Protein AF-0000000081449401 (afdb_homodimer)

Sequence (374 aa):
MSVKKRKKDELSDGSKEVRTTIDWATEYLKKDKDLMKKVENLSEKEKELKNLSVQNAILEYQLKQANNEVLDLKSMLSARGVIEHFELKVNNNLPTLIRNDRSRANRFEYIYKKNVKFRNEIHKEFSNISARDVGELAEEVFNNSSADIHSSNRQGGVCIRRRDYSKNQRKFLSAICESIPCTMTVEMSVKKRKKDELSDGSKEVRTTIDWATEYLKKDKDLMKKVENLSEKEKELKNLSVQNAILEYQLKQANNEVLDLKSMLSARGVIEHFELKVNNNLPTLIRNDRSRANRFEYIYKKNVKFRNEIHKEFSNISARDVGELAEEVFNNSSADIHSSNRQGGVCIRRRDYSKNQRKFLSAICESIPCTMTVE

Radius of gyration: 36.02 Å; Cα contacts (8 Å, |Δi|>4): 438; chains: 2; bounding box: 58×129×112 Å

Solvent-accessible surface area (backbone atoms only — not comparable to full-atom values): 20274 Å² total; per-residue (Å²): 137,84,80,76,78,76,78,78,78,75,74,75,73,73,68,68,70,70,68,75,69,78,57,34,62,59,54,27,53,53,45,49,51,53,33,53,52,47,51,51,51,41,54,51,49,51,53,51,43,50,54,50,52,52,51,38,51,51,45,51,53,51,29,18,52,34,38,34,49,40,28,48,76,68,72,24,38,16,63,40,29,50,54,52,51,48,48,60,71,50,41,85,77,44,55,68,72,50,67,67,43,85,48,54,28,59,39,40,23,50,44,42,74,69,33,62,67,48,34,51,37,41,48,73,67,35,90,82,76,53,50,66,55,51,2,48,46,53,38,52,54,55,67,37,57,78,42,34,74,68,5,56,34,93,88,61,25,29,32,43,48,55,89,64,41,53,72,67,52,49,43,53,50,51,20,50,28,62,62,57,45,33,43,72,42,80,87,136,86,80,76,80,77,78,78,76,75,74,75,74,73,68,69,69,72,68,75,70,78,56,34,62,60,54,30,52,52,48,50,52,53,34,53,52,47,51,52,50,42,52,51,49,50,52,50,44,49,53,49,51,52,51,39,52,52,44,51,52,50,29,18,51,36,37,34,50,40,27,48,76,66,74,24,37,17,62,39,30,48,53,50,52,50,48,60,71,51,41,83,78,44,55,68,72,50,66,65,42,85,46,54,29,58,39,40,23,49,46,43,74,68,33,62,66,47,36,50,38,42,48,72,68,34,90,81,77,52,49,63,54,51,2,48,47,52,38,52,54,54,67,38,57,78,43,34,73,70,6,58,36,91,89,61,25,29,35,44,47,55,90,65,42,53,73,68,51,48,43,52,48,51,20,49,26,63,60,58,43,34,43,72,42,79,86

Foldseek 3Di:
DDPPPPPPPPPPCCPVPVVVPPPVVVVVVVVVVVVVVVVVVVVVVVVVVVVVVVVVVVVLVVLQVVVQVVCVVVVQQFLLSLLVVLCVVCVVVDDPVLSPDPQQLSNQLVCCVPPPLLVVLLCVLPVDDHSSRLSVLSVVSNPLVVQRVVQDDSPFGGEGEPVSDPPSNVSSSRSSCVSSPHTYDYD/DDPPPPPPPPPPPCPVPVPVPPPVVVVVVVVVVVVVVVVVVVVVVVVVVVVVVVVVVVVLVVLQVVLLVVCVVVVQQFLLSLLVVLCVVCVVVDDPVLSPDPQQLSNQLVCCVPPPLLVVLLCVLPVDDHSSRLSVLSVVSNPLVVQGVPQDDSPFGGEGEPVSDPPSNVSSSRSSCVSSPHGYDYD

Secondary structure (DSSP, 8-state):
-----------------------HHHHHHHHHHHHHHHHHHHHHHHHHHHHHHHHHHHHHHHHHHHHHHHHHHTT--SHHHHHHHHHHHHHTTS-HHHHT-S-HHHHHHHHHHH-HHHHHHHHHH-SS--HHHHHHHHHHHHH-HHHHHT-EETTTEEEE-TTTS-HHHHHHHHHHHHHTT--EEE-/-----------------------HHHHHHHHHHHHHHHHHHHHHHHHHHHHHHHHHHHHHHHHHHHHHHHHHHTT--SHHHHHHHHHHHHHTTS-HHHHT-S-HHHHHHHHHHH-HHHHHHHHHH-SS--HHHHHHHHHHHHH-HHHHHT-EETTTEEEE-TTTS-HHHHHHHHHHHHHTT--EEE-

Structure (mmCIF, N/CA/C/O backbone):
data_AF-0000000081449401-model_v1
#
loop_
_entity.id
_entity.type
_entity.pdbx_description
1 polymer 'Uncharacterized protein'
#
loop_
_atom_site.group_PDB
_atom_site.id
_atom_site.type_symbol
_atom_site.label_atom_id
_atom_site.label_alt_id
_atom_site.label_comp_id
_atom_site.label_asym_id
_atom_site.label_entity_id
_atom_site.label_seq_id
_atom_site.pdbx_PDB_ins_code
_atom_site.Cartn_x
_atom_site.Cartn_y
_atom_site.Cartn_z
_atom_site.occupancy
_atom_site.B_iso_or_equiv
_atom_site.auth_seq_id
_atom_site.auth_comp_id
_atom_site.auth_asym_id
_atom_site.auth_atom_id
_atom_site.pdbx_PDB_model_num
ATOM 1 N N . MET A 1 1 ? -2.246 106 -6.051 1 32.97 1 MET A N 1
ATOM 2 C CA . MET A 1 1 ? -2.434 104.625 -6.324 1 32.97 1 MET A CA 1
ATOM 3 C C . MET A 1 1 ? -2.248 103.75 -5.059 1 32.97 1 MET A C 1
ATOM 5 O O . MET A 1 1 ? -1.129 103.625 -4.559 1 32.97 1 MET A O 1
ATOM 9 N N . SER A 1 2 ? -3.234 103.75 -4.09 1 38.53 2 SER A N 1
ATOM 10 C CA . SER A 1 2 ? -3.289 103.188 -2.736 1 38.53 2 SER A CA 1
ATOM 11 C C . SER A 1 2 ? -3.254 101.688 -2.744 1 38.53 2 SER A C 1
ATOM 13 O O . SER A 1 2 ? -4.094 101.062 -3.379 1 38.53 2 SER A O 1
ATOM 15 N N . VAL A 1 3 ? -2.098 101.062 -2.641 1 41.75 3 VAL A N 1
ATOM 16 C CA . VAL A 1 3 ? -1.804 99.625 -2.572 1 41.75 3 VAL A CA 1
ATOM 17 C C . VAL A 1 3 ? -2.471 99 -1.339 1 41.75 3 VAL A C 1
ATOM 19 O O . VAL A 1 3 ? -2.139 99.375 -0.207 1 41.75 3 VAL A O 1
ATOM 22 N N . LYS A 1 4 ? -3.801 98.688 -1.386 1 41.84 4 LYS A N 1
ATOM 23 C CA . LYS A 1 4 ? -4.488 97.938 -0.338 1 41.84 4 LYS A CA 1
ATOM 24 C C . LYS A 1 4 ? -3.771 96.625 -0.046 1 41.84 4 LYS A C 1
ATOM 26 O O . LYS A 1 4 ? -3.514 95.812 -0.958 1 41.84 4 LYS A O 1
ATOM 31 N N . LYS A 1 5 ? -3.049 96.5 1.132 1 41.78 5 LYS A N 1
ATOM 32 C CA . LYS A 1 5 ? -2.447 95.312 1.751 1 41.78 5 LYS A CA 1
ATOM 33 C C . LYS A 1 5 ? -3.477 94.25 1.93 1 41.78 5 LYS A C 1
ATOM 35 O O . LYS A 1 5 ? -4.523 94.438 2.545 1 41.78 5 LYS A O 1
ATOM 40 N N . ARG A 1 6 ? -3.531 93.312 0.958 1 43.06 6 ARG A N 1
ATOM 41 C CA . ARG A 1 6 ? -4.258 92 1.101 1 43.06 6 ARG A CA 1
ATOM 42 C C . ARG A 1 6 ? -3.893 91.312 2.408 1 43.06 6 ARG A C 1
ATOM 44 O O . ARG A 1 6 ? -2.715 91.125 2.689 1 43.06 6 ARG A O 1
ATOM 51 N N . LYS A 1 7 ? -4.766 91.438 3.432 1 39.59 7 LYS A N 1
ATOM 52 C CA . LYS A 1 7 ? -4.73 90.625 4.637 1 39.59 7 LYS A CA 1
ATOM 53 C C . LYS A 1 7 ? -4.723 89.125 4.289 1 39.59 7 LYS A C 1
ATOM 55 O O . LYS A 1 7 ? -5.605 88.688 3.574 1 39.59 7 LYS A O 1
ATOM 60 N N . LYS A 1 8 ? -3.504 88.5 4.137 1 39.81 8 LYS A N 1
ATOM 61 C CA . LYS A 1 8 ? -3.363 87.062 4.16 1 39.81 8 LYS A CA 1
ATOM 62 C C . LYS A 1 8 ? -4.074 86.438 5.371 1 39.81 8 LYS A C 1
ATOM 64 O O . LYS A 1 8 ? -3.709 86.75 6.516 1 39.81 8 LYS A O 1
ATOM 69 N N . ASP A 1 9 ? -5.426 86.25 5.359 1 38 9 ASP A N 1
ATOM 70 C CA . ASP A 1 9 ? -6.094 85.375 6.285 1 38 9 ASP A CA 1
ATOM 71 C C . ASP A 1 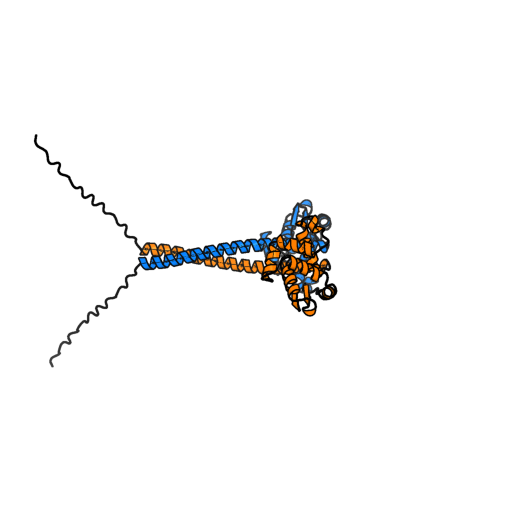9 ? -5.402 84 6.309 1 38 9 ASP A C 1
ATOM 73 O O . ASP A 1 9 ? -5.348 83.312 5.293 1 38 9 ASP A O 1
ATOM 77 N N . GLU A 1 10 ? -4.266 83.812 6.98 1 39.25 10 GLU A N 1
ATOM 78 C CA . GLU A 1 10 ? -3.711 82.5 7.367 1 39.25 10 GLU A CA 1
ATOM 79 C C . GLU A 1 10 ? -4.785 81.625 7.969 1 39.25 10 GLU A C 1
ATOM 81 O O . GLU A 1 10 ? -5.297 81.875 9.055 1 39.25 10 GLU A O 1
ATOM 86 N N . LEU A 1 11 ? -5.809 81.188 7.184 1 42.62 11 LEU A N 1
ATOM 87 C CA . LEU A 1 11 ? -6.602 80 7.633 1 42.62 11 LEU A CA 1
ATOM 88 C C . LEU A 1 11 ? -5.707 78.938 8.227 1 42.62 11 LEU A C 1
ATOM 90 O O . LEU A 1 11 ? -4.824 78.438 7.547 1 42.62 11 LEU A O 1
ATOM 94 N N . SER A 1 12 ? -5.281 79.125 9.523 1 41.22 12 SER A N 1
ATOM 95 C CA . SER A 1 12 ? -4.832 77.938 10.281 1 41.22 12 SER A CA 1
ATOM 96 C C . SER A 1 12 ? -5.773 76.75 10.094 1 41.22 12 SER A C 1
ATOM 98 O O . SER A 1 12 ? -6.91 76.75 10.578 1 41.22 12 SER A O 1
ATOM 100 N N . ASP A 1 13 ? -5.918 76.25 8.836 1 45.19 13 ASP A N 1
ATOM 101 C CA . ASP A 1 13 ? -6.531 74.938 8.727 1 45.19 13 ASP A CA 1
ATOM 102 C C . ASP A 1 13 ? -6.043 74 9.836 1 45.19 13 ASP A C 1
ATOM 104 O O . ASP A 1 13 ? -4.871 73.625 9.867 1 45.19 13 ASP A O 1
ATOM 108 N N . GLY A 1 14 ? -6.367 74.312 11.164 1 42.12 14 GLY A N 1
ATOM 109 C CA . GLY A 1 14 ? -6.301 73.25 12.195 1 42.12 14 GLY A CA 1
ATOM 110 C C . GLY A 1 14 ? -6.715 71.875 11.703 1 42.12 14 GLY A C 1
ATOM 111 O O . GLY A 1 14 ? -7.859 71.5 11.906 1 42.12 14 GLY A O 1
ATOM 112 N N . SER A 1 15 ? -6.273 71.562 10.484 1 46.09 15 SER A N 1
ATOM 113 C CA . SER A 1 15 ? -6.453 70.188 10.211 1 46.09 15 SER A CA 1
ATOM 114 C C . SER A 1 15 ? -6.125 69.312 11.438 1 46.09 15 SER A C 1
ATOM 116 O O . SER A 1 15 ? -4.965 69.25 11.836 1 46.09 15 SER A O 1
ATOM 118 N N . LYS A 1 16 ? -7.023 69.375 12.352 1 47 16 LYS A N 1
ATOM 119 C CA . LYS A 1 16 ? -6.957 68.375 13.391 1 47 16 LYS A CA 1
ATOM 120 C C . LYS A 1 16 ? -6.543 67 12.812 1 47 16 LYS A C 1
ATOM 122 O O . LYS A 1 16 ? -7.293 66.438 12.039 1 47 16 LYS A O 1
ATOM 127 N N . GLU A 1 17 ? -5.383 66.875 12.406 1 46.66 17 GLU A N 1
ATOM 128 C CA . GLU A 1 17 ? -4.863 65.5 12.289 1 46.66 17 GLU A CA 1
ATOM 129 C C . GLU A 1 17 ? -5.465 64.625 13.344 1 46.66 17 GLU A C 1
ATOM 131 O O . GLU A 1 17 ? -5.195 64.75 14.539 1 46.66 17 GLU A O 1
ATOM 136 N N . VAL A 1 18 ? -6.676 64.375 13.242 1 49.19 18 VAL A N 1
ATOM 137 C CA . VAL A 1 18 ? -7.207 63.312 14.039 1 49.19 18 VAL A CA 1
ATOM 138 C C . VAL A 1 18 ? -6.18 62.156 14.125 1 49.19 18 VAL A C 1
ATOM 140 O O . VAL A 1 18 ? -5.922 61.469 13.133 1 49.19 18 VAL A O 1
ATOM 143 N N . ARG A 1 19 ? -5.07 62.438 14.695 1 53.53 19 ARG A N 1
ATOM 144 C CA . ARG A 1 19 ? -4.188 61.312 15.039 1 53.53 19 ARG A CA 1
ATOM 145 C C . ARG A 1 19 ? -4.988 60.125 15.539 1 53.53 19 ARG A C 1
ATOM 147 O O . ARG A 1 19 ? -5.59 60.188 16.609 1 53.53 19 ARG A O 1
ATOM 154 N N . THR A 1 20 ? -5.703 59.562 14.719 1 59.25 20 THR A N 1
ATOM 155 C CA . THR A 1 20 ? -6.391 58.312 15.07 1 59.25 20 THR A CA 1
ATOM 156 C C . THR A 1 20 ? -5.508 57.438 15.953 1 59.25 20 THR A C 1
ATOM 158 O O . THR A 1 20 ? -4.453 56.969 15.516 1 59.25 20 THR A O 1
ATOM 161 N N . THR A 1 21 ? -5.422 57.812 17.078 1 74.75 21 THR A N 1
ATOM 162 C CA . THR A 1 21 ? -4.664 57.125 18.094 1 74.75 21 THR A CA 1
ATOM 163 C C . THR A 1 21 ? -5.016 55.625 18.094 1 74.75 21 THR A C 1
ATOM 165 O O . THR A 1 21 ? -6.191 55.25 18.109 1 74.75 21 THR A O 1
ATOM 168 N N . ILE A 1 22 ? -4.141 54.781 17.672 1 82 22 ILE A N 1
ATOM 169 C CA . ILE A 1 22 ? -4.273 53.312 17.656 1 82 22 ILE A CA 1
ATOM 170 C C . ILE A 1 22 ? -4.652 52.812 19.062 1 82 22 ILE A C 1
ATOM 172 O O . ILE A 1 22 ? -4.02 53.188 20.047 1 82 22 ILE A O 1
ATOM 176 N N . ASP A 1 23 ? -5.871 52.469 19.188 1 91.31 23 ASP A N 1
ATOM 177 C CA . ASP A 1 23 ? -6.254 51.75 20.391 1 91.31 23 ASP A CA 1
ATOM 178 C C . ASP A 1 23 ? -5.566 50.375 20.469 1 91.31 23 ASP A C 1
ATOM 180 O O . ASP A 1 23 ? -6.113 49.375 20.016 1 91.31 23 ASP A O 1
ATOM 184 N N . TRP A 1 24 ? -4.492 50.375 21.047 1 91.94 24 TRP A N 1
ATOM 185 C CA . TRP A 1 24 ? -3.631 49.188 21.094 1 91.94 24 TRP A CA 1
ATOM 186 C C . TRP A 1 24 ? -4.309 48.031 21.828 1 91.94 24 TRP A C 1
ATOM 188 O O . TRP A 1 24 ? -4.07 46.875 21.531 1 91.94 24 TRP A O 1
ATOM 198 N N . ALA A 1 25 ? -5.094 48.312 22.75 1 90.5 25 ALA A N 1
ATOM 199 C CA . ALA A 1 25 ? -5.82 47.281 23.469 1 90.5 25 ALA A CA 1
ATOM 200 C C . ALA A 1 25 ? -6.762 46.531 22.531 1 90.5 25 ALA A C 1
ATOM 202 O O . ALA A 1 25 ? -6.812 45.281 22.547 1 90.5 25 ALA A O 1
ATOM 203 N N . THR A 1 26 ? -7.422 47.25 21.688 1 93.12 26 THR A N 1
ATOM 204 C CA . THR A 1 26 ? -8.336 46.656 20.719 1 93.12 26 THR A CA 1
ATOM 205 C C . THR A 1 26 ? -7.57 45.844 19.688 1 93.12 26 THR A C 1
ATOM 207 O O . THR A 1 26 ? -7.977 44.719 19.328 1 93.12 26 THR A O 1
ATOM 210 N N . GLU A 1 27 ? -6.547 46.344 19.203 1 94.25 27 GLU A N 1
ATOM 211 C CA . GLU A 1 27 ? -5.723 45.625 18.234 1 94.25 27 GLU A CA 1
ATOM 212 C C . GLU A 1 27 ? -5.145 44.344 18.828 1 94.25 27 GLU A C 1
ATOM 214 O O . GLU A 1 27 ? -5.078 43.312 18.156 1 94.25 27 GLU A O 1
ATOM 219 N N . TYR A 1 28 ? -4.742 44.438 20 1 93.81 28 TYR A N 1
ATOM 220 C CA . TYR A 1 28 ? -4.242 43.25 20.719 1 93.81 28 TYR A CA 1
ATOM 221 C C . TYR A 1 28 ? -5.305 42.156 20.781 1 93.81 28 TYR A C 1
ATOM 223 O O . TYR A 1 28 ? -5.02 41 20.5 1 93.81 28 TYR A O 1
ATOM 231 N N . LEU A 1 29 ? -6.465 42.594 21.172 1 94.38 29 LEU A N 1
ATOM 232 C CA . LEU A 1 29 ? -7.531 41.625 21.312 1 94.38 29 LEU A CA 1
ATOM 233 C C . LEU A 1 29 ? -7.84 40.938 19.969 1 94.38 29 LEU A C 1
ATOM 235 O O . LEU A 1 29 ? -8.109 39.75 19.922 1 94.38 29 LEU A O 1
ATOM 239 N N . LYS A 1 30 ? -7.805 41.688 18.922 1 94.06 30 LYS A N 1
ATOM 240 C CA . LYS A 1 30 ? -7.992 41.156 17.594 1 94.06 30 LYS A CA 1
ATOM 241 C C . LYS A 1 30 ? -6.902 40.125 17.25 1 94.06 30 LYS A C 1
ATOM 243 O O . LYS A 1 30 ? -7.195 39.031 16.766 1 94.06 30 LYS A O 1
ATOM 248 N N . LYS A 1 31 ? -5.723 40.469 17.547 1 93.94 31 LYS A N 1
ATOM 249 C CA . LYS A 1 31 ? -4.582 39.594 17.266 1 93.94 31 LYS A CA 1
ATOM 250 C C . LYS A 1 31 ? -4.648 38.312 18.109 1 93.94 31 LYS A C 1
ATOM 252 O O . LYS A 1 31 ? -4.297 37.25 17.641 1 93.94 31 LYS A O 1
ATOM 257 N N . ASP A 1 32 ? -5.039 38.5 19.281 1 94.38 32 ASP A N 1
ATOM 258 C CA . ASP A 1 32 ? -5.18 37.375 20.188 1 94.38 32 ASP A CA 1
ATOM 259 C C . ASP A 1 32 ? -6.215 36.375 19.672 1 94.38 32 ASP A C 1
ATOM 261 O O . ASP A 1 32 ? -5.996 35.188 19.719 1 94.38 32 ASP A O 1
ATOM 265 N N . LYS A 1 33 ? -7.262 36.938 19.203 1 95.88 33 LYS A N 1
ATOM 266 C CA . LYS A 1 33 ? -8.289 36.094 18.609 1 95.88 33 LYS A CA 1
ATOM 267 C C . LYS A 1 33 ? -7.746 35.344 17.391 1 95.88 33 LYS A C 1
ATOM 269 O O . LYS A 1 33 ? -8 34.156 17.219 1 95.88 33 LYS A O 1
ATOM 274 N N . ASP A 1 34 ? -7.066 36 16.578 1 95.31 34 ASP A N 1
ATOM 275 C CA . ASP A 1 34 ? -6.457 35.406 15.398 1 95.31 34 ASP A CA 1
ATOM 276 C C . ASP A 1 34 ? -5.469 34.312 15.789 1 95.31 34 ASP A C 1
ATOM 278 O O . ASP A 1 34 ? -5.422 33.25 15.164 1 95.31 34 ASP A O 1
ATOM 282 N N . LEU A 1 35 ? -4.762 34.625 16.797 1 95.88 35 LEU A N 1
ATOM 283 C CA . LEU A 1 35 ? -3.777 33.656 17.281 1 95.88 35 LEU A CA 1
ATOM 284 C C . LEU A 1 35 ? -4.457 32.406 17.797 1 95.88 35 LEU A C 1
ATOM 286 O O . LEU A 1 35 ? -4.02 31.281 17.484 1 95.88 35 LEU A O 1
ATOM 290 N N . MET A 1 36 ? -5.457 32.562 18.516 1 96.19 36 MET A N 1
ATOM 291 C CA . MET A 1 36 ? -6.18 31.406 19.047 1 96.19 36 MET A CA 1
ATOM 292 C C . MET A 1 36 ? -6.75 30.547 17.922 1 96.19 36 MET A C 1
ATOM 294 O O . MET A 1 36 ? -6.711 29.312 18 1 96.19 36 MET A O 1
ATOM 298 N N . LYS A 1 37 ? -7.219 31.172 16.922 1 96.75 37 LYS A N 1
ATOM 299 C CA . LYS A 1 37 ? -7.727 30.453 15.758 1 96.75 37 LYS A CA 1
ATOM 300 C C . LYS A 1 37 ? -6.617 29.656 15.086 1 96.75 37 LYS A C 1
ATOM 302 O O . LYS A 1 37 ? -6.824 28.516 14.688 1 96.75 37 LYS A O 1
ATOM 307 N N . LYS A 1 38 ? -5.52 30.234 14.984 1 96.19 38 LYS A N 1
ATOM 308 C CA . LYS A 1 38 ? -4.395 29.547 14.352 1 96.19 38 LYS A CA 1
ATOM 309 C C . LYS A 1 38 ? -3.922 28.375 15.195 1 96.19 38 LYS A C 1
ATOM 311 O O . LYS A 1 38 ? -3.514 27.344 14.664 1 96.19 38 LYS A O 1
ATOM 316 N N . VAL A 1 39 ? -3.984 28.594 16.422 1 95.88 39 VAL A N 1
ATOM 317 C CA . VAL A 1 39 ? -3.609 27.516 17.344 1 95.88 39 VAL A CA 1
ATOM 318 C C . VAL A 1 39 ? -4.559 26.344 17.172 1 95.88 39 VAL A C 1
ATOM 320 O O . VAL A 1 39 ? -4.121 25.188 17.094 1 95.88 39 VAL A O 1
ATOM 323 N N . GLU A 1 40 ? -5.781 26.609 17.062 1 96.56 40 GLU A N 1
ATOM 324 C CA . GLU A 1 40 ? -6.777 25.562 16.828 1 96.56 40 GLU A CA 1
ATOM 325 C C . GLU A 1 40 ? -6.559 24.875 15.492 1 96.56 40 GLU A C 1
ATOM 327 O O . GLU A 1 40 ? -6.59 23.641 15.414 1 96.56 40 GLU A O 1
ATOM 332 N N . ASN A 1 41 ? -6.328 25.609 14.508 1 96.62 41 ASN A N 1
ATOM 333 C CA . ASN A 1 41 ? -6.055 25.062 13.188 1 96.62 41 ASN A CA 1
ATOM 334 C C . ASN A 1 41 ? -4.828 24.156 13.203 1 96.62 41 ASN A C 1
ATOM 336 O O . ASN A 1 41 ? -4.828 23.094 12.578 1 96.62 41 ASN A O 1
ATOM 340 N N . LEU A 1 42 ? -3.854 24.625 13.852 1 96.5 42 LEU A N 1
ATOM 341 C CA . LEU A 1 42 ? -2.623 23.859 13.953 1 96.5 42 LEU A CA 1
ATOM 342 C C . LEU A 1 42 ? -2.873 22.516 14.648 1 96.5 42 LEU A C 1
ATOM 344 O O . LEU A 1 42 ? -2.357 21.484 14.219 1 96.5 42 LEU A O 1
ATOM 348 N N . SER A 1 43 ? -3.609 22.609 15.664 1 96.5 43 SER A N 1
ATOM 349 C CA . SER A 1 43 ? -3.941 21.391 16.391 1 96.5 43 SER A CA 1
ATOM 350 C C . SER A 1 43 ? -4.691 20.406 15.508 1 96.5 43 SER A C 1
ATOM 352 O O . SER A 1 43 ? -4.41 19.203 15.539 1 96.5 43 SER A O 1
ATOM 354 N N . GLU A 1 44 ? -5.598 20.875 14.75 1 96.44 44 GLU A N 1
ATOM 355 C CA . GLU A 1 44 ? -6.359 20.031 13.828 1 96.44 44 GLU A CA 1
ATOM 356 C C . GLU A 1 44 ? -5.457 19.422 12.766 1 96.44 44 GLU A C 1
ATOM 358 O O . GLU A 1 44 ? -5.566 18.234 12.461 1 96.44 44 GLU A O 1
ATOM 363 N N . LYS A 1 45 ? -4.598 20.203 12.281 1 96.56 45 LYS A N 1
ATOM 364 C CA . LYS A 1 45 ? -3.684 19.719 11.25 1 96.56 45 LYS A CA 1
ATOM 365 C C . LYS A 1 45 ? -2.74 18.656 11.812 1 96.56 45 LYS A C 1
ATOM 367 O O . LYS A 1 45 ? -2.395 17.688 11.117 1 96.56 45 LYS A O 1
ATOM 372 N N . GLU A 1 46 ? -2.365 18.844 12.961 1 96 46 GLU A N 1
ATOM 373 C CA . GLU A 1 46 ? -1.495 17.859 13.602 1 96 46 GLU A CA 1
ATOM 374 C C . GLU A 1 46 ? -2.203 16.531 13.766 1 96 46 GLU A C 1
ATOM 376 O O . GLU A 1 46 ? -1.602 15.469 13.562 1 96 46 GLU A O 1
ATOM 381 N N . LYS A 1 47 ? -3.43 16.656 14.141 1 96.88 47 LYS A N 1
ATOM 382 C CA . LYS A 1 47 ? -4.223 15.43 14.25 1 96.88 47 LYS A CA 1
ATOM 383 C C . LYS A 1 47 ? -4.367 14.742 12.898 1 96.88 47 LYS A C 1
ATOM 385 O O . LYS A 1 47 ? -4.223 13.523 12.797 1 96.88 47 LYS A O 1
ATOM 390 N N . GLU A 1 48 ? -4.621 15.469 11.914 1 96.69 48 GLU A N 1
ATOM 391 C CA . GLU A 1 48 ? -4.738 14.938 10.555 1 96.69 48 GLU A CA 1
ATOM 392 C C . GLU A 1 48 ? -3.434 14.281 10.109 1 96.69 48 GLU A C 1
ATOM 394 O O . GLU A 1 48 ? -3.447 13.188 9.539 1 96.69 48 GLU A O 1
ATOM 399 N N . LEU A 1 49 ? -2.395 14.945 10.391 1 97 49 LEU A N 1
ATOM 400 C CA . LEU A 1 49 ? -1.076 14.438 10.023 1 97 49 LEU A CA 1
ATOM 401 C C . LEU A 1 49 ? -0.795 13.102 10.711 1 97 49 LEU A C 1
ATOM 403 O O . LEU A 1 49 ? -0.275 12.18 10.086 1 97 49 LEU A O 1
ATOM 407 N N . LYS A 1 50 ? -1.122 13.047 11.891 1 97 50 LYS A N 1
ATOM 408 C CA . LYS A 1 50 ? -0.913 11.812 12.633 1 97 50 LYS A CA 1
ATOM 409 C C . LYS A 1 50 ? -1.737 10.672 12.039 1 97 50 LYS A C 1
ATOM 411 O O . LYS A 1 50 ? -1.227 9.562 11.844 1 97 50 LYS A O 1
ATOM 416 N N . ASN A 1 51 ? -2.986 10.906 11.781 1 95.75 51 ASN A N 1
ATOM 417 C CA . ASN A 1 51 ? -3.867 9.898 11.195 1 95.75 51 ASN A CA 1
ATOM 418 C C . ASN A 1 51 ? -3.357 9.43 9.836 1 95.75 51 ASN A C 1
ATOM 420 O O . ASN A 1 51 ? -3.346 8.227 9.562 1 95.75 51 ASN A O 1
ATOM 424 N N . LEU A 1 52 ? -2.936 10.367 9.125 1 96.25 52 LEU A N 1
ATOM 425 C CA . LEU A 1 52 ? -2.443 10.039 7.789 1 96.25 52 LEU A CA 1
ATOM 426 C C . LEU A 1 52 ? -1.144 9.25 7.867 1 96.25 52 LEU A C 1
ATOM 428 O O . LEU A 1 52 ? -0.916 8.336 7.062 1 96.25 52 LEU A O 1
ATOM 432 N N . SER A 1 53 ? -0.344 9.609 8.75 1 96.25 53 SER A N 1
ATOM 433 C CA . SER A 1 53 ? 0.91 8.891 8.945 1 96.25 53 SER A CA 1
ATOM 434 C C . SER A 1 53 ? 0.658 7.434 9.328 1 96.25 53 SER A C 1
ATOM 436 O O . SER A 1 53 ? 1.337 6.527 8.844 1 96.25 53 SER A O 1
ATOM 438 N N . VAL A 1 54 ? -0.279 7.215 10.188 1 96.12 54 VAL A N 1
ATOM 439 C CA . VAL A 1 54 ? -0.637 5.863 10.602 1 96.12 54 VAL A CA 1
ATOM 440 C C . VAL A 1 54 ? -1.182 5.082 9.406 1 96.12 54 VAL A C 1
ATOM 442 O O . VAL A 1 54 ? -0.805 3.928 9.188 1 96.12 54 VAL A O 1
ATOM 445 N N . GLN A 1 55 ? -2.047 5.723 8.688 1 93.94 55 GLN A N 1
ATOM 446 C CA . GLN A 1 55 ? -2.609 5.082 7.5 1 93.94 55 GLN A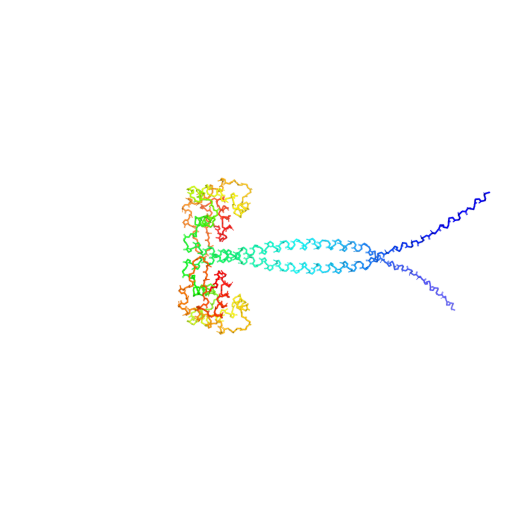 CA 1
ATOM 447 C C . GLN A 1 55 ? -1.516 4.707 6.504 1 93.94 55 GLN A C 1
ATOM 449 O O . GLN A 1 55 ? -1.535 3.615 5.934 1 93.94 55 GLN A O 1
ATOM 454 N N . ASN A 1 56 ? -0.6 5.562 6.316 1 95.38 56 ASN A N 1
ATOM 455 C CA . ASN A 1 56 ? 0.529 5.312 5.426 1 95.38 56 ASN A CA 1
ATOM 456 C C . ASN A 1 56 ? 1.335 4.094 5.871 1 95.38 56 ASN A C 1
ATOM 458 O O . ASN A 1 56 ? 1.715 3.262 5.047 1 95.38 56 ASN A O 1
ATOM 462 N N . ALA A 1 57 ? 1.558 4.02 7.117 1 94.75 57 ALA A N 1
ATOM 463 C CA . ALA A 1 57 ? 2.316 2.902 7.672 1 94.75 57 ALA A CA 1
ATOM 4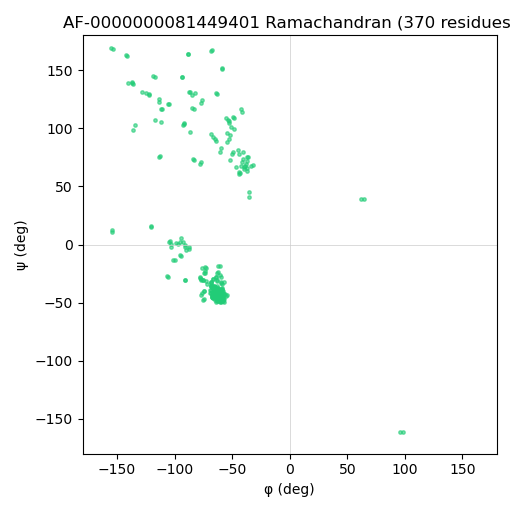64 C C . ALA A 1 57 ? 1.59 1.58 7.441 1 94.75 57 ALA A C 1
ATOM 466 O O . ALA A 1 57 ? 2.215 0.571 7.109 1 94.75 57 ALA A O 1
ATOM 467 N N . ILE A 1 58 ? 0.312 1.571 7.605 1 93.75 58 ILE A N 1
ATOM 468 C CA . ILE A 1 58 ? -0.502 0.378 7.402 1 93.75 58 ILE A CA 1
ATOM 469 C C . ILE A 1 58 ? -0.444 -0.046 5.938 1 93.75 58 ILE A C 1
ATOM 471 O O . ILE A 1 58 ? -0.233 -1.223 5.633 1 93.75 58 ILE A O 1
ATOM 475 N N . LEU A 1 59 ? -0.6 0.903 5.066 1 94.19 59 LEU A N 1
ATOM 476 C CA . LEU A 1 59 ? -0.561 0.63 3.635 1 94.19 59 LEU A CA 1
ATOM 477 C C . LEU A 1 59 ? 0.794 0.062 3.227 1 94.19 59 LEU A C 1
ATOM 479 O O . LEU A 1 59 ? 0.864 -0.88 2.434 1 94.19 59 LEU A O 1
ATOM 483 N N . GLU A 1 60 ? 1.814 0.596 3.746 1 93.94 60 GLU A N 1
ATOM 484 C CA . GLU A 1 60 ? 3.158 0.112 3.443 1 93.94 60 GLU A CA 1
ATOM 485 C C . GLU A 1 60 ? 3.336 -1.337 3.891 1 93.94 60 GLU A C 1
ATOM 487 O O . GLU A 1 60 ? 3.898 -2.152 3.158 1 93.94 60 GLU A O 1
ATOM 492 N N . TYR A 1 61 ? 2.91 -1.581 5.051 1 93.12 61 TYR A N 1
ATOM 493 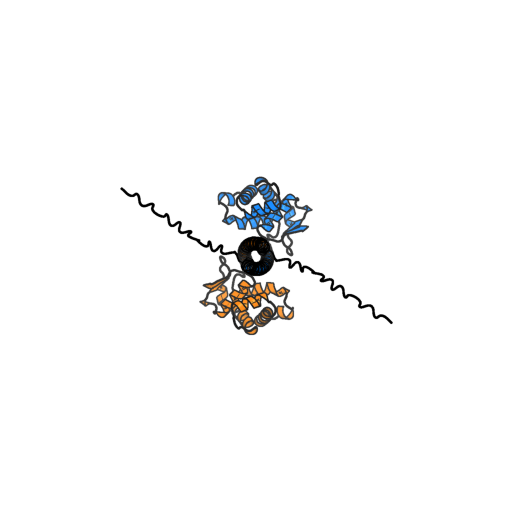C CA . TYR A 1 61 ? 2.994 -2.939 5.578 1 93.12 61 TYR A CA 1
ATOM 494 C C . TYR A 1 61 ? 2.217 -3.914 4.699 1 93.12 61 TYR A C 1
ATOM 496 O O . TYR A 1 61 ? 2.729 -4.977 4.34 1 93.12 61 TYR A O 1
ATOM 504 N N . GLN A 1 62 ? 1.045 -3.557 4.359 1 92.62 62 GLN A N 1
ATOM 505 C CA . GLN A 1 62 ? 0.199 -4.402 3.525 1 92.62 62 GLN A CA 1
ATOM 506 C C . GLN A 1 62 ? 0.816 -4.605 2.146 1 92.62 62 GLN A C 1
ATOM 508 O O . GLN A 1 62 ? 0.744 -5.699 1.582 1 92.62 62 GLN A O 1
ATOM 513 N N . LEU A 1 63 ? 1.343 -3.562 1.646 1 94.44 63 LEU A N 1
ATOM 514 C CA . LEU A 1 63 ? 1.993 -3.652 0.343 1 94.44 63 LEU A CA 1
ATOM 515 C C . LEU A 1 63 ? 3.174 -4.617 0.39 1 94.44 63 LEU A C 1
ATOM 517 O O . LEU A 1 63 ? 3.332 -5.453 -0.503 1 94.44 63 LEU A O 1
ATOM 521 N N . LYS A 1 64 ? 3.943 -4.543 1.413 1 93.25 64 LYS A N 1
ATOM 522 C CA . LYS A 1 64 ? 5.066 -5.461 1.581 1 93.25 64 LYS A CA 1
ATOM 523 C C . LYS A 1 64 ? 4.586 -6.91 1.641 1 93.25 64 LYS A C 1
ATOM 525 O O . LYS A 1 64 ? 5.164 -7.789 0.995 1 93.25 64 LYS A O 1
ATOM 530 N N . GLN A 1 65 ? 3.531 -7.113 2.273 1 90.62 65 GLN A N 1
ATOM 531 C CA . GLN A 1 65 ? 2.977 -8.461 2.385 1 90.62 65 GLN A CA 1
ATOM 532 C C . GLN A 1 65 ? 2.486 -8.961 1.03 1 90.62 65 GLN A C 1
ATOM 534 O O . GLN A 1 65 ? 2.725 -10.117 0.668 1 90.62 65 GLN A O 1
ATOM 539 N N . ALA A 1 66 ? 1.814 -8.094 0.393 1 92.56 66 ALA A N 1
ATOM 540 C CA . ALA A 1 66 ? 1.293 -8.469 -0.917 1 92.56 66 ALA A CA 1
ATOM 541 C C . ALA A 1 66 ? 2.428 -8.773 -1.893 1 92.56 66 ALA A C 1
ATOM 543 O O . ALA A 1 66 ? 2.373 -9.758 -2.633 1 92.56 66 ALA A O 1
ATOM 544 N N . ASN A 1 67 ? 3.4 -7.992 -1.855 1 93.38 67 ASN A N 1
ATOM 545 C CA . ASN A 1 67 ? 4.539 -8.211 -2.742 1 93.38 67 ASN A CA 1
ATOM 546 C C . ASN A 1 67 ? 5.285 -9.492 -2.395 1 93.38 67 ASN A C 1
ATOM 548 O O . ASN A 1 67 ? 5.73 -10.219 -3.285 1 93.38 67 ASN A O 1
ATOM 552 N N . ASN A 1 68 ? 5.445 -9.742 -1.149 1 92.69 68 ASN A N 1
ATOM 553 C CA . ASN A 1 68 ? 6.043 -11.008 -0.744 1 92.69 68 ASN A CA 1
ATOM 554 C C . ASN A 1 68 ? 5.234 -12.195 -1.253 1 92.69 68 ASN A C 1
ATOM 556 O O . ASN A 1 68 ? 5.801 -13.203 -1.684 1 92.69 68 ASN A O 1
ATOM 560 N N . GLU A 1 69 ? 3.971 -12.086 -1.18 1 91.69 69 GLU A N 1
ATOM 561 C CA . GLU A 1 69 ? 3.104 -13.156 -1.666 1 91.69 69 GLU A CA 1
ATOM 562 C C . GLU A 1 69 ? 3.25 -13.344 -3.174 1 91.69 69 GLU A C 1
ATOM 564 O O . GLU A 1 69 ? 3.324 -14.477 -3.66 1 91.69 69 GLU A O 1
ATOM 569 N N . VAL A 1 70 ? 3.332 -12.273 -3.859 1 92.62 70 VAL A N 1
ATOM 570 C CA . VAL A 1 70 ? 3.545 -12.328 -5.301 1 92.62 70 VAL A CA 1
ATOM 571 C C . VAL A 1 70 ? 4.855 -13.047 -5.605 1 92.62 70 VAL A C 1
ATOM 573 O O . VAL A 1 70 ? 4.891 -13.961 -6.43 1 92.62 70 VAL A O 1
ATOM 576 N N . LEU A 1 71 ? 5.848 -12.656 -4.918 1 92.88 71 LEU A N 1
ATOM 577 C CA . LEU A 1 71 ? 7.16 -13.266 -5.125 1 92.88 71 LEU A CA 1
ATOM 578 C C . LEU A 1 71 ? 7.117 -14.758 -4.809 1 92.88 71 LEU A C 1
ATOM 580 O O . LEU A 1 71 ? 7.695 -15.562 -5.539 1 92.88 71 LEU A O 1
ATOM 584 N N . ASP A 1 72 ? 6.438 -15.086 -3.836 1 91.56 72 ASP A N 1
ATOM 585 C CA . ASP A 1 72 ? 6.312 -16.484 -3.439 1 91.56 72 ASP A CA 1
ATOM 586 C C . ASP A 1 72 ? 5.551 -17.281 -4.492 1 91.56 72 ASP A C 1
ATOM 588 O O . ASP A 1 72 ? 6 -18.359 -4.91 1 91.56 72 ASP A O 1
ATOM 592 N N . LEU A 1 73 ? 4.523 -16.75 -4.918 1 91.94 73 LEU A N 1
ATOM 593 C CA . LEU A 1 73 ? 3.686 -17.406 -5.91 1 91.94 73 LEU A CA 1
ATOM 594 C C . LEU A 1 73 ? 4.438 -17.578 -7.223 1 91.94 73 LEU A C 1
ATOM 596 O O . LEU A 1 73 ? 4.211 -18.562 -7.949 1 91.94 73 LEU A O 1
ATOM 600 N N . LYS A 1 74 ? 5.324 -16.766 -7.5 1 92 74 LYS A N 1
ATOM 601 C CA . LYS A 1 74 ? 6.117 -16.844 -8.727 1 92 74 LYS A CA 1
ATOM 602 C C . LYS A 1 74 ? 7.383 -17.656 -8.508 1 92 74 LYS A C 1
ATOM 604 O O . LYS A 1 74 ? 8.203 -17.797 -9.414 1 92 74 LYS A O 1
ATOM 609 N N . SER A 1 75 ? 7.609 -18.125 -7.297 1 89.31 75 SER A N 1
ATOM 610 C CA . SER A 1 75 ? 8.82 -18.844 -6.918 1 89.31 75 SER A CA 1
ATOM 611 C C . SER A 1 75 ? 10.055 -17.969 -7.07 1 89.31 75 SER A C 1
ATOM 613 O O . SER A 1 75 ? 11.094 -18.438 -7.555 1 89.31 75 SER A O 1
ATOM 615 N N . MET A 1 76 ? 9.836 -16.719 -6.688 1 89.69 76 MET A N 1
ATOM 616 C CA . MET A 1 76 ? 10.906 -15.734 -6.855 1 89.69 76 MET A CA 1
ATOM 617 C C . MET A 1 76 ? 11.305 -15.133 -5.512 1 89.69 76 MET A C 1
ATOM 619 O O . MET A 1 76 ? 11.891 -14.047 -5.465 1 89.69 76 MET A O 1
ATOM 623 N N . LEU A 1 77 ? 10.914 -15.766 -4.43 1 89.56 77 LEU A N 1
ATOM 624 C CA . LEU A 1 77 ? 11.219 -15.234 -3.105 1 89.56 77 LEU A CA 1
ATOM 625 C C . LEU A 1 77 ? 12.672 -15.516 -2.73 1 89.56 77 LEU A C 1
ATOM 627 O O . LEU A 1 77 ? 12.938 -16.328 -1.84 1 89.56 77 LEU A O 1
ATOM 631 N N . SER A 1 78 ? 13.547 -14.906 -3.344 1 90.31 78 SER A N 1
ATOM 632 C CA . SER A 1 78 ? 14.992 -15.008 -3.188 1 90.31 78 SER A CA 1
ATOM 633 C C . SER A 1 78 ? 15.688 -13.719 -3.609 1 90.31 78 SER A C 1
ATOM 635 O O . SER A 1 78 ? 15.047 -12.812 -4.156 1 90.31 78 SER A O 1
ATOM 637 N N . ALA A 1 79 ? 16.922 -13.602 -3.311 1 92 79 ALA A N 1
ATOM 638 C CA . ALA A 1 79 ? 17.672 -12.414 -3.723 1 92 79 ALA A CA 1
ATOM 639 C C . ALA A 1 79 ? 17.625 -12.227 -5.234 1 92 79 ALA A C 1
ATOM 641 O O . ALA A 1 79 ? 17.344 -11.133 -5.723 1 92 79 ALA A O 1
ATOM 642 N N . ARG A 1 80 ? 17.859 -13.281 -5.93 1 92.75 80 ARG A N 1
ATOM 643 C CA . ARG A 1 80 ? 17.797 -13.25 -7.387 1 92.75 80 ARG A CA 1
ATOM 644 C C . ARG A 1 80 ? 16.391 -12.906 -7.863 1 92.75 80 ARG A C 1
ATOM 646 O O . ARG A 1 80 ? 16.219 -12.086 -8.766 1 92.75 80 ARG A O 1
ATOM 653 N N . GLY A 1 81 ? 15.484 -13.5 -7.219 1 92.44 81 GLY A N 1
ATOM 654 C CA . GLY A 1 81 ? 14.094 -13.281 -7.594 1 92.44 81 GLY A CA 1
ATOM 655 C C . GLY A 1 81 ? 13.648 -11.844 -7.434 1 92.44 81 GLY A C 1
ATOM 656 O O . GLY A 1 81 ? 12.945 -11.305 -8.289 1 92.44 81 GLY A O 1
ATOM 657 N N . VAL A 1 82 ? 14.047 -11.234 -6.402 1 93.25 82 VAL A N 1
ATOM 658 C CA . VAL A 1 82 ? 13.625 -9.859 -6.148 1 93.25 82 VAL A CA 1
ATOM 659 C C . VAL A 1 82 ? 14.25 -8.93 -7.188 1 93.25 82 VAL A C 1
ATOM 661 O O . VAL A 1 82 ? 13.617 -7.965 -7.625 1 93.25 82 VAL A O 1
ATOM 664 N N . ILE A 1 83 ? 15.453 -9.18 -7.629 1 94.19 83 ILE A N 1
ATOM 665 C CA . ILE A 1 83 ? 16.109 -8.398 -8.672 1 94.19 83 ILE A CA 1
ATOM 666 C C . ILE A 1 83 ? 15.328 -8.531 -9.977 1 94.19 83 ILE A C 1
ATOM 668 O O . ILE A 1 83 ? 15.031 -7.531 -10.633 1 94.19 83 ILE A O 1
ATOM 672 N N . GLU A 1 84 ? 15.039 -9.695 -10.281 1 93.31 84 GLU A N 1
ATOM 673 C CA . GLU A 1 84 ? 14.305 -9.969 -11.523 1 93.31 84 GLU A CA 1
ATOM 674 C C . GLU A 1 84 ? 12.922 -9.328 -11.492 1 93.31 84 GLU A C 1
ATOM 676 O O . GLU A 1 84 ? 12.484 -8.742 -12.484 1 93.31 84 GLU A O 1
ATOM 681 N N . HIS A 1 85 ? 12.32 -9.492 -10.359 1 92.94 85 HIS A N 1
ATOM 682 C CA . HIS A 1 85 ? 10.992 -8.906 -10.211 1 92.94 85 HIS A CA 1
ATOM 683 C C . HIS A 1 85 ? 11.039 -7.391 -10.367 1 92.94 85 HIS A C 1
ATOM 685 O O . HIS A 1 85 ? 10.172 -6.801 -11.016 1 92.94 85 HIS A O 1
ATOM 691 N N . PHE A 1 86 ? 12 -6.785 -9.773 1 94.25 86 PHE A N 1
ATOM 692 C CA . PHE A 1 86 ? 12.188 -5.344 -9.891 1 94.25 86 PHE A CA 1
ATOM 693 C C . PHE A 1 86 ? 12.398 -4.945 -11.344 1 94.25 86 PHE A C 1
ATOM 695 O O . PHE A 1 86 ? 11.789 -3.986 -11.828 1 94.25 86 PHE A O 1
ATOM 702 N N . GLU A 1 87 ? 13.195 -5.664 -12.023 1 93.06 87 GLU A N 1
ATOM 703 C CA . GLU A 1 87 ? 13.445 -5.406 -13.445 1 93.06 87 GLU A CA 1
ATOM 704 C C . GLU A 1 87 ? 12.148 -5.473 -14.25 1 93.06 87 GLU A C 1
ATOM 706 O O . GLU A 1 87 ? 11.906 -4.621 -15.109 1 93.06 87 GLU A O 1
ATOM 711 N N . LEU A 1 88 ? 11.422 -6.438 -13.977 1 89.38 88 LEU A N 1
ATOM 712 C CA . LEU A 1 88 ? 10.164 -6.625 -14.688 1 89.38 88 LEU A CA 1
ATOM 713 C C . LEU A 1 88 ? 9.234 -5.441 -14.469 1 89.38 88 LEU A C 1
ATOM 715 O O . LEU A 1 88 ? 8.547 -5.004 -15.391 1 89.38 88 LEU A O 1
ATOM 719 N N . LYS A 1 89 ? 9.18 -4.961 -13.273 1 88.06 89 LYS A N 1
ATOM 720 C CA . LYS A 1 89 ? 8.281 -3.867 -12.922 1 88.06 89 LYS A CA 1
ATOM 721 C C . LYS A 1 89 ? 8.703 -2.566 -13.594 1 88.06 89 LYS A C 1
ATOM 723 O O . LYS A 1 89 ? 7.859 -1.737 -13.938 1 88.06 89 LYS A O 1
ATOM 728 N N . VAL A 1 90 ? 9.945 -2.416 -13.766 1 90.25 90 VAL A N 1
ATOM 729 C CA . VAL A 1 90 ? 10.43 -1.152 -14.312 1 90.25 90 VAL A CA 1
ATOM 730 C C . VAL A 1 90 ? 10.602 -1.273 -15.82 1 90.25 90 VAL A C 1
ATOM 732 O O . VAL A 1 90 ? 10.812 -0.273 -16.516 1 90.25 90 VAL A O 1
ATOM 735 N N . ASN A 1 91 ? 10.492 -2.422 -16.359 1 83.88 91 ASN A N 1
ATOM 736 C CA . ASN A 1 91 ? 10.773 -2.748 -17.766 1 83.88 91 ASN A CA 1
ATOM 737 C C . ASN A 1 91 ? 9.898 -1.932 -18.719 1 83.88 91 ASN A C 1
ATOM 739 O O . ASN A 1 91 ? 10.359 -1.503 -19.766 1 83.88 91 ASN A O 1
ATOM 743 N N . ASN A 1 92 ? 8.688 -1.731 -18.328 1 77.62 92 ASN A N 1
ATOM 744 C CA . ASN A 1 92 ? 7.762 -1.04 -19.219 1 77.62 92 ASN A CA 1
ATOM 745 C C . ASN A 1 92 ? 8.234 0.379 -19.516 1 77.62 92 ASN A C 1
ATOM 747 O O . ASN A 1 92 ? 7.875 0.946 -20.562 1 77.62 92 ASN A O 1
ATOM 751 N N . ASN A 1 93 ? 9.062 0.83 -18.719 1 82.12 93 ASN A N 1
ATOM 752 C CA . ASN A 1 93 ? 9.516 2.209 -18.891 1 82.12 93 ASN A CA 1
ATOM 753 C C . ASN A 1 93 ? 10.914 2.273 -19.484 1 82.12 93 ASN A C 1
ATOM 755 O O . ASN A 1 93 ? 11.453 3.361 -19.703 1 82.12 93 ASN A O 1
ATOM 759 N N . LEU A 1 94 ? 11.422 1.147 -19.781 1 89.88 94 LEU A N 1
ATOM 760 C CA . LEU A 1 94 ? 12.773 1.124 -20.312 1 89.88 94 LEU A CA 1
ATOM 761 C C . LEU A 1 94 ? 12.75 1.143 -21.844 1 89.88 94 LEU A C 1
ATOM 763 O O . LEU A 1 94 ? 11.875 0.532 -22.453 1 89.88 94 LEU A O 1
ATOM 767 N N . PRO A 1 95 ? 13.68 1.807 -22.453 1 92.44 95 PRO A N 1
ATOM 768 C CA . PRO A 1 95 ? 13.844 1.675 -23.906 1 92.44 95 PRO A CA 1
ATOM 769 C C . PRO A 1 95 ? 14.109 0.235 -24.344 1 92.44 95 PRO A C 1
ATOM 771 O O . PRO A 1 95 ? 14.766 -0.52 -23.625 1 92.44 95 PRO A O 1
ATOM 774 N N . THR A 1 96 ? 13.711 -0.123 -25.547 1 92 96 THR A N 1
ATOM 775 C CA . THR A 1 96 ? 13.805 -1.48 -26.078 1 92 96 THR A CA 1
ATOM 776 C C . THR A 1 96 ? 15.25 -1.965 -26.078 1 92 96 THR A C 1
ATOM 778 O O . THR A 1 96 ? 15.523 -3.115 -25.719 1 92 96 THR A O 1
ATOM 781 N N . LEU A 1 97 ? 16.141 -1.113 -26.484 1 91.81 97 LEU A N 1
ATOM 782 C CA . LEU A 1 97 ? 17.547 -1.476 -26.547 1 91.81 97 LEU A CA 1
ATOM 783 C C . LEU A 1 97 ? 18.062 -1.902 -25.172 1 91.81 97 LEU A C 1
ATOM 785 O O . LEU A 1 97 ? 18.844 -2.85 -25.078 1 91.81 97 LEU A O 1
ATOM 789 N N . ILE A 1 98 ? 17.578 -1.191 -24.109 1 92.69 98 ILE A N 1
ATOM 790 C CA . ILE A 1 98 ? 18.016 -1.48 -22.75 1 92.69 98 ILE A CA 1
ATOM 791 C C . ILE A 1 98 ? 17.328 -2.74 -22.234 1 92.69 98 ILE A C 1
ATOM 793 O O . ILE A 1 98 ? 17.953 -3.584 -21.594 1 92.69 98 ILE A O 1
ATOM 797 N N . ARG A 1 99 ? 16.094 -2.822 -22.5 1 90.25 99 ARG A N 1
ATOM 798 C CA . ARG A 1 99 ? 15.289 -3.975 -22.078 1 90.25 99 ARG A CA 1
ATOM 799 C C . ARG A 1 99 ? 15.883 -5.273 -22.625 1 90.25 99 ARG A C 1
ATOM 801 O O . ARG A 1 99 ? 15.844 -6.305 -21.953 1 90.25 99 ARG A O 1
ATOM 808 N N . ASN A 1 100 ? 16.516 -5.199 -23.828 1 89.88 100 ASN A N 1
ATOM 809 C CA . ASN A 1 100 ? 17.031 -6.395 -24.484 1 89.88 100 ASN A CA 1
ATOM 810 C C . ASN A 1 100 ? 18.516 -6.57 -24.25 1 89.88 100 ASN A C 1
ATOM 812 O O . ASN A 1 100 ? 19.141 -7.488 -24.797 1 89.88 100 ASN A O 1
ATOM 816 N N . ASP A 1 101 ? 19.047 -5.672 -23.5 1 91.12 101 ASP A N 1
ATOM 817 C CA . ASP A 1 101 ? 20.469 -5.773 -23.188 1 91.12 101 ASP A CA 1
ATOM 818 C C . ASP A 1 101 ? 20.766 -7.035 -22.375 1 91.12 101 ASP A C 1
ATOM 820 O O . ASP A 1 101 ? 20.125 -7.289 -21.359 1 91.12 101 ASP A O 1
ATOM 824 N N . ARG A 1 102 ? 21.75 -7.727 -22.844 1 91.31 102 ARG A N 1
ATOM 825 C CA . ARG A 1 102 ? 22.094 -8.984 -22.188 1 91.31 102 ARG A CA 1
ATOM 826 C C . ARG A 1 102 ? 22.812 -8.727 -20.859 1 91.31 102 ARG A C 1
ATOM 828 O O . ARG A 1 102 ? 22.781 -9.578 -19.969 1 91.31 102 ARG A O 1
ATOM 835 N N . SER A 1 103 ? 23.406 -7.598 -20.781 1 94.25 103 SER A N 1
ATOM 836 C CA . SER A 1 103 ? 24.141 -7.25 -19.562 1 94.25 103 SER A CA 1
ATOM 837 C C . SER A 1 103 ? 23.203 -6.648 -18.516 1 94.25 103 SER A C 1
ATOM 839 O O . SER A 1 103 ? 22.703 -5.535 -18.688 1 94.25 103 SER A O 1
ATOM 841 N N . ARG A 1 104 ? 23.094 -7.305 -17.438 1 94.44 104 ARG A N 1
ATOM 842 C CA . ARG A 1 104 ? 22.297 -6.785 -16.328 1 94.44 104 ARG A CA 1
ATOM 843 C C . ARG A 1 104 ? 22.938 -5.551 -15.711 1 94.44 104 ARG A C 1
ATOM 845 O O . ARG A 1 104 ? 22.25 -4.629 -15.281 1 94.44 104 ARG A O 1
ATOM 852 N N . ALA A 1 105 ? 24.297 -5.613 -15.703 1 97.06 105 ALA A N 1
ATOM 853 C CA . ALA A 1 105 ? 25.016 -4.453 -15.18 1 97.06 105 ALA A CA 1
ATOM 854 C C . ALA A 1 105 ? 24.625 -3.184 -15.938 1 97.06 105 ALA A C 1
ATOM 856 O O . ALA A 1 105 ? 24.328 -2.158 -15.32 1 97.06 105 ALA A O 1
ATOM 857 N N . ASN A 1 106 ? 24.547 -3.357 -17.203 1 96.56 106 ASN A N 1
ATOM 858 C CA . ASN A 1 106 ? 24.188 -2.215 -18.031 1 96.56 106 ASN A CA 1
ATOM 859 C C . ASN A 1 106 ? 22.734 -1.783 -17.781 1 96.56 106 ASN A C 1
ATOM 861 O O . ASN A 1 106 ? 22.453 -0.588 -17.703 1 96.56 106 ASN A O 1
ATOM 865 N N . ARG A 1 107 ? 21.859 -2.701 -17.688 1 96.25 107 ARG A N 1
ATOM 866 C CA . ARG A 1 107 ? 20.453 -2.381 -17.453 1 96.25 107 ARG A CA 1
ATOM 867 C C . ARG A 1 107 ? 20.266 -1.649 -16.125 1 96.25 107 ARG A C 1
ATOM 869 O O . ARG A 1 107 ? 19.594 -0.626 -16.062 1 96.25 107 ARG A O 1
ATOM 876 N N . PHE A 1 108 ? 20.984 -2.053 -15.062 1 97.56 108 PHE A N 1
ATOM 877 C CA . PHE A 1 108 ? 20.812 -1.462 -13.742 1 97.56 108 PHE A CA 1
ATOM 878 C C . PHE A 1 108 ? 21.5 -0.11 -13.656 1 97.56 108 PHE A C 1
ATOM 880 O O . PHE A 1 108 ? 21.078 0.766 -12.898 1 97.56 108 PHE A O 1
ATOM 887 N N . GLU A 1 109 ? 22.578 0.023 -14.422 1 97.5 109 GLU A N 1
ATOM 888 C CA . GLU A 1 109 ? 23.156 1.359 -14.539 1 97.5 109 GLU A CA 1
ATOM 889 C C . GLU A 1 109 ? 22.141 2.359 -15.07 1 97.5 109 GLU A C 1
ATOM 891 O O . GLU A 1 109 ? 21.984 3.455 -14.523 1 97.5 109 GLU A O 1
ATOM 896 N N . TYR A 1 110 ? 21.516 1.902 -16.078 1 96.75 110 TYR A N 1
ATOM 897 C CA . TYR A 1 110 ? 20.5 2.756 -16.688 1 96.75 110 TYR A CA 1
ATOM 898 C C . TYR A 1 110 ? 19.344 3.008 -15.719 1 96.75 110 TYR A C 1
ATOM 900 O O . TYR A 1 110 ? 18.906 4.145 -15.555 1 96.75 110 TYR A O 1
ATOM 908 N N . ILE A 1 111 ? 18.844 2.006 -15.117 1 96.44 111 ILE A N 1
ATOM 909 C CA . ILE A 1 111 ? 17.719 2.107 -14.188 1 96.44 111 ILE A CA 1
ATOM 910 C C . ILE A 1 111 ? 18.078 3.078 -13.062 1 96.44 111 ILE A C 1
ATOM 912 O O . ILE A 1 111 ? 17.266 3.93 -12.695 1 96.44 111 ILE A O 1
ATOM 916 N N . TYR A 1 112 ? 19.266 2.996 -12.547 1 97.19 112 TYR A N 1
ATOM 917 C CA . TYR A 1 112 ? 19.734 3.877 -11.484 1 97.19 112 TYR A CA 1
ATOM 918 C C . TYR A 1 112 ? 19.688 5.336 -11.922 1 97.19 112 TYR A C 1
ATOM 920 O O . TYR A 1 112 ? 19.281 6.211 -11.156 1 97.19 112 TYR A O 1
ATOM 928 N N . LYS A 1 113 ? 20.016 5.605 -13.109 1 95.88 113 LYS A N 1
ATOM 929 C CA . LYS A 1 113 ? 20.078 6.973 -13.617 1 95.88 113 LYS A CA 1
ATOM 930 C C . LYS A 1 113 ? 18.688 7.531 -13.875 1 95.88 113 LYS A C 1
ATOM 932 O O . LYS A 1 113 ? 18.453 8.727 -13.695 1 95.88 113 LYS A O 1
ATOM 937 N N . LYS A 1 114 ? 17.766 6.625 -14.234 1 94.62 114 LYS A N 1
ATOM 938 C CA . LYS A 1 114 ? 16.5 7.121 -14.758 1 94.62 114 LYS A CA 1
ATOM 939 C C . LYS A 1 114 ? 15.383 6.961 -13.727 1 94.62 114 LYS A C 1
ATOM 941 O O . LYS A 1 114 ? 14.375 7.664 -13.781 1 94.62 114 LYS A O 1
ATOM 946 N N . ASN A 1 115 ? 15.516 6.016 -12.891 1 93.56 115 ASN A N 1
ATOM 947 C CA . ASN A 1 115 ? 14.5 5.781 -11.875 1 93.56 115 ASN A CA 1
ATOM 948 C C . ASN A 1 115 ? 14.812 6.527 -10.586 1 93.56 115 ASN A C 1
ATOM 950 O O . ASN A 1 115 ? 15.617 6.062 -9.773 1 93.56 115 ASN A O 1
ATOM 954 N N . VAL A 1 116 ? 14.125 7.531 -10.438 1 92.94 116 VAL A N 1
ATOM 955 C CA . VAL A 1 116 ? 14.406 8.453 -9.344 1 92.94 116 VAL A CA 1
ATOM 956 C C . VAL A 1 116 ? 14.172 7.762 -8 1 92.94 116 VAL A C 1
ATOM 958 O O . VAL A 1 116 ? 14.969 7.91 -7.074 1 92.94 116 VAL A O 1
ATOM 961 N N . LYS A 1 117 ? 13.125 7.027 -7.914 1 89.94 117 LYS A N 1
ATOM 962 C CA . LYS A 1 117 ? 12.828 6.34 -6.66 1 89.94 117 LYS A CA 1
ATOM 963 C C . LYS A 1 117 ? 13.953 5.379 -6.281 1 89.94 117 LYS A C 1
ATOM 965 O O . LYS A 1 117 ? 14.438 5.402 -5.148 1 89.94 117 LYS A O 1
ATOM 970 N N . PHE A 1 118 ? 14.344 4.598 -7.207 1 95.75 118 PHE A N 1
ATOM 971 C CA . PHE A 1 118 ? 15.414 3.635 -6.965 1 95.75 118 PHE A CA 1
ATOM 972 C C . PHE A 1 118 ? 16.719 4.344 -6.605 1 95.75 118 PHE A C 1
ATOM 974 O O . PHE A 1 118 ? 17.406 3.951 -5.66 1 95.75 118 PHE A O 1
ATOM 981 N N . ARG A 1 119 ? 17.031 5.371 -7.293 1 97 119 ARG A N 1
ATOM 982 C CA . ARG A 1 119 ? 18.25 6.145 -7.031 1 97 119 ARG A CA 1
ATOM 983 C C . ARG A 1 119 ? 18.25 6.703 -5.609 1 97 119 ARG A C 1
ATOM 985 O O . ARG A 1 119 ? 19.266 6.676 -4.922 1 97 119 ARG A O 1
ATOM 992 N N . ASN A 1 120 ? 17.141 7.141 -5.234 1 95.62 120 ASN A N 1
ATOM 993 C CA . ASN A 1 120 ? 17.016 7.68 -3.883 1 95.62 120 ASN A CA 1
ATOM 994 C C . ASN A 1 120 ? 17.234 6.598 -2.828 1 95.62 120 ASN A C 1
ATOM 996 O O . ASN A 1 120 ? 17.922 6.828 -1.828 1 95.62 120 ASN A O 1
ATOM 1000 N N . GLU A 1 121 ? 16.672 5.488 -3.047 1 95.81 121 GLU A N 1
ATOM 1001 C CA . GLU A 1 121 ? 16.859 4.391 -2.107 1 95.81 121 GLU A CA 1
ATOM 1002 C C . GLU A 1 121 ? 18.328 3.967 -2.043 1 95.81 121 GLU A C 1
ATOM 1004 O O . GLU A 1 121 ? 18.844 3.668 -0.966 1 95.81 121 GLU A O 1
ATOM 1009 N N . ILE A 1 122 ? 18.953 3.975 -3.172 1 98.19 122 ILE A N 1
ATOM 1010 C CA . ILE A 1 122 ? 20.375 3.658 -3.217 1 98.19 122 ILE A CA 1
ATOM 1011 C C . ILE A 1 122 ? 21.156 4.68 -2.396 1 98.19 122 ILE A C 1
ATOM 1013 O O . ILE A 1 122 ? 22.031 4.316 -1.622 1 98.19 122 ILE A O 1
ATOM 1017 N N . HIS A 1 123 ? 20.828 5.828 -2.473 1 97.25 123 HIS A N 1
ATOM 1018 C CA . HIS A 1 123 ? 21.562 6.895 -1.81 1 97.25 123 HIS A CA 1
ATOM 1019 C C . HIS A 1 123 ? 21.312 6.887 -0.305 1 97.25 123 HIS A C 1
ATOM 1021 O O . HIS A 1 123 ? 22.094 7.461 0.461 1 97.25 123 HIS A O 1
ATOM 1027 N N . LYS A 1 124 ? 20.266 6.336 0.075 1 95.75 124 LYS A N 1
ATOM 1028 C CA . LYS A 1 124 ? 20.062 6.148 1.509 1 95.75 124 LYS A CA 1
ATOM 1029 C C . LYS A 1 124 ? 21.078 5.168 2.086 1 95.75 124 LYS A C 1
ATOM 1031 O O . LYS A 1 124 ? 21.469 5.285 3.25 1 95.75 124 LYS A O 1
ATOM 1036 N N . GLU A 1 125 ? 21.375 4.242 1.301 1 95.5 125 GLU A N 1
ATOM 1037 C CA . GLU A 1 125 ? 22.234 3.15 1.745 1 95.5 125 GLU A CA 1
ATOM 1038 C C . GLU A 1 125 ? 23.703 3.455 1.47 1 95.5 125 GLU A C 1
ATOM 1040 O O . GLU A 1 125 ? 24.594 2.977 2.184 1 95.5 125 GLU A O 1
ATOM 1045 N N . PHE A 1 126 ? 23.812 4.23 0.363 1 96.56 126 PHE A N 1
ATOM 1046 C CA . PHE A 1 126 ? 25.172 4.52 -0.083 1 96.56 126 PHE A CA 1
ATOM 1047 C C . PHE A 1 126 ? 25.422 6.023 -0.131 1 96.56 126 PHE A C 1
ATOM 1049 O O . PHE A 1 126 ? 24.609 6.773 -0.684 1 96.56 126 PHE A O 1
ATOM 1056 N N . SER A 1 127 ? 26.453 6.477 0.456 1 92.88 127 SER A N 1
ATOM 1057 C CA . SER A 1 127 ? 26.812 7.895 0.415 1 92.88 127 SER A CA 1
ATOM 1058 C C . SER A 1 127 ? 27.391 8.281 -0.937 1 92.88 127 SER A C 1
ATOM 1060 O O . SER A 1 127 ? 27.094 9.344 -1.473 1 92.88 127 SER A O 1
ATOM 1062 N N . ASN A 1 128 ? 28.297 7.473 -1.396 1 91.38 128 ASN A N 1
ATOM 1063 C CA . ASN A 1 128 ? 28.984 7.734 -2.662 1 91.38 128 ASN A CA 1
ATOM 1064 C C . ASN A 1 128 ? 29.094 6.465 -3.504 1 91.38 128 ASN A C 1
ATOM 1066 O O . ASN A 1 128 ? 29.891 5.578 -3.188 1 91.38 128 ASN A O 1
ATOM 1070 N N . ILE A 1 129 ? 28.219 6.301 -4.453 1 96.56 129 ILE A N 1
ATOM 1071 C CA . ILE A 1 129 ? 28.266 5.141 -5.34 1 96.56 129 ILE A CA 1
ATOM 1072 C C . ILE A 1 129 ? 28 5.578 -6.777 1 96.56 129 ILE A C 1
ATOM 1074 O O . ILE A 1 129 ? 27.156 6.449 -7.023 1 96.56 129 ILE A O 1
ATOM 1078 N N . SER A 1 130 ? 28.75 4.988 -7.668 1 97.31 130 SER A N 1
ATOM 1079 C CA . SER A 1 130 ? 28.562 5.332 -9.07 1 97.31 130 SER A CA 1
ATOM 1080 C C . SER A 1 130 ? 27.5 4.449 -9.719 1 97.31 130 SER A C 1
ATOM 1082 O O . SER A 1 130 ? 27.172 3.385 -9.195 1 97.31 130 SER A O 1
ATOM 1084 N N . ALA A 1 131 ? 27.047 4.891 -10.836 1 97.81 131 ALA A N 1
ATOM 1085 C CA . ALA A 1 131 ? 26.078 4.102 -11.609 1 97.81 131 ALA A CA 1
ATOM 1086 C C . ALA A 1 131 ? 26.672 2.754 -12.008 1 97.81 131 ALA A C 1
ATOM 1088 O O . ALA A 1 131 ? 25.984 1.729 -11.961 1 97.81 131 ALA A O 1
ATOM 1089 N N . ARG A 1 132 ? 27.875 2.805 -12.383 1 97.69 132 ARG A N 1
ATOM 1090 C CA . ARG A 1 132 ? 28.578 1.585 -12.773 1 97.69 132 ARG A CA 1
ATOM 1091 C C . ARG A 1 132 ? 28.641 0.593 -11.617 1 97.69 132 ARG A C 1
ATOM 1093 O O . ARG A 1 132 ? 28.422 -0.606 -11.812 1 97.69 132 ARG A O 1
ATOM 1100 N N . ASP A 1 133 ? 28.922 1.062 -10.461 1 98.06 133 ASP A N 1
ATOM 1101 C CA . ASP A 1 133 ? 28.984 0.205 -9.281 1 98.06 133 ASP A CA 1
ATOM 1102 C C . ASP A 1 133 ? 27.641 -0.457 -9.008 1 98.06 133 ASP A C 1
ATOM 1104 O O . ASP A 1 133 ? 27.578 -1.635 -8.648 1 98.06 133 ASP A O 1
ATOM 1108 N N . VAL A 1 134 ? 26.578 0.294 -9.164 1 98.5 134 VAL A N 1
ATOM 1109 C CA . VAL A 1 134 ? 25.234 -0.223 -8.969 1 98.5 134 VAL A CA 1
ATOM 1110 C C . VAL A 1 134 ? 24.969 -1.367 -9.938 1 98.5 134 VAL A C 1
ATOM 1112 O O . VAL A 1 134 ? 24.422 -2.406 -9.555 1 98.5 134 VAL A O 1
ATOM 1115 N N . GLY A 1 135 ? 25.344 -1.132 -11.18 1 98.19 135 GLY A N 1
ATOM 1116 C CA . GLY A 1 135 ? 25.203 -2.182 -12.172 1 98.19 135 GLY A CA 1
ATOM 1117 C C . GLY A 1 135 ? 25.969 -3.445 -11.82 1 98.19 135 GLY A C 1
ATOM 1118 O O . GLY A 1 135 ? 25.438 -4.551 -11.945 1 98.19 135 GLY A O 1
ATOM 1119 N N . GLU A 1 136 ? 27.156 -3.303 -11.398 1 97.81 136 GLU A N 1
ATOM 1120 C CA . GLU A 1 136 ? 28 -4.438 -11.031 1 97.81 136 GLU A CA 1
ATOM 1121 C C . GLU A 1 136 ? 27.422 -5.199 -9.852 1 97.81 136 GLU A C 1
ATOM 1123 O O . GLU A 1 136 ? 27.438 -6.434 -9.828 1 97.81 136 GLU A O 1
ATOM 1128 N N . LEU A 1 137 ? 26.922 -4.508 -8.891 1 97.81 137 LEU A N 1
ATOM 1129 C CA . LEU A 1 137 ? 26.281 -5.145 -7.738 1 97.81 137 LEU A CA 1
ATOM 1130 C C . LEU A 1 137 ? 25.094 -5.996 -8.172 1 97.81 137 LEU A C 1
ATOM 1132 O O . LEU A 1 137 ? 24.906 -7.109 -7.672 1 97.81 137 LEU A O 1
ATOM 1136 N N . ALA A 1 138 ? 24.312 -5.438 -9.07 1 97.69 138 ALA A N 1
ATOM 1137 C CA . ALA A 1 138 ? 23.156 -6.176 -9.562 1 97.69 138 ALA A CA 1
ATOM 1138 C C . ALA A 1 138 ? 23.578 -7.492 -10.211 1 97.69 138 ALA A C 1
ATOM 1140 O O . ALA A 1 138 ? 23 -8.539 -9.945 1 97.69 138 ALA A O 1
ATOM 1141 N N . GLU A 1 139 ? 24.578 -7.352 -10.961 1 97.12 139 GLU A N 1
ATOM 1142 C CA . GLU A 1 139 ? 25.078 -8.531 -11.656 1 97.12 139 GLU A CA 1
ATOM 1143 C C . GLU A 1 139 ? 25.672 -9.539 -10.68 1 97.12 139 GLU A C 1
ATOM 1145 O O . GLU A 1 139 ? 25.453 -10.742 -10.812 1 97.12 139 GLU A O 1
ATOM 1150 N N . GLU A 1 140 ? 26.406 -9.117 -9.766 1 96.31 140 GLU A N 1
ATOM 1151 C CA . GLU A 1 140 ? 27.031 -9.984 -8.773 1 96.31 140 GLU A CA 1
ATOM 1152 C C . GLU A 1 140 ? 25.984 -10.758 -7.969 1 96.31 140 GLU A C 1
ATOM 1154 O O . GLU A 1 140 ? 26.109 -11.969 -7.801 1 96.31 140 GLU A O 1
ATOM 1159 N N . VAL A 1 141 ? 25 -10.078 -7.473 1 95 141 VAL A N 1
ATOM 1160 C CA . VAL A 1 141 ? 23.969 -10.719 -6.668 1 95 141 VAL A CA 1
ATOM 1161 C C . VAL A 1 141 ? 23.203 -11.727 -7.52 1 95 141 VAL A C 1
ATOM 1163 O O . VAL A 1 141 ? 22.922 -12.844 -7.07 1 95 141 VAL A O 1
ATOM 1166 N N . PHE A 1 142 ? 22.922 -11.336 -8.695 1 94.81 142 PHE A N 1
ATOM 1167 C CA . PHE A 1 142 ? 22.156 -12.195 -9.586 1 94.81 142 PHE A CA 1
ATOM 1168 C C . PHE A 1 142 ? 22.906 -13.484 -9.883 1 94.81 142 PHE A C 1
ATOM 1170 O O . PHE A 1 142 ? 22.312 -14.562 -9.945 1 94.81 142 PHE A O 1
ATOM 1177 N N . ASN A 1 143 ? 24.156 -13.344 -10 1 94 143 ASN A N 1
ATOM 1178 C CA . ASN A 1 143 ? 24.969 -14.484 -10.406 1 94 143 ASN A CA 1
ATOM 1179 C C . ASN A 1 143 ? 25.391 -15.328 -9.203 1 94 143 ASN A C 1
ATOM 1181 O O . ASN A 1 143 ? 26 -16.391 -9.375 1 94 143 ASN A O 1
ATOM 1185 N N . ASN A 1 144 ? 25.031 -14.906 -8.047 1 91.25 144 ASN A N 1
ATOM 1186 C CA . ASN A 1 144 ? 25.391 -15.664 -6.855 1 91.25 144 ASN A CA 1
ATOM 1187 C C . ASN A 1 144 ? 24.391 -16.797 -6.594 1 91.25 144 ASN A C 1
ATOM 1189 O O . ASN A 1 144 ? 23.641 -16.75 -5.621 1 91.25 144 ASN A O 1
ATOM 1193 N N . SER A 1 145 ? 24.391 -17.828 -7.316 1 84.12 145 SER A N 1
ATOM 1194 C CA . SER A 1 145 ? 23.438 -18.922 -7.297 1 84.12 145 SER A CA 1
ATOM 1195 C C . SER A 1 145 ? 23.484 -19.688 -5.977 1 84.12 145 SER A C 1
ATOM 1197 O O . SER A 1 145 ? 22.453 -20.125 -5.465 1 84.12 145 SER A O 1
ATOM 1199 N N . SER A 1 146 ? 24.688 -19.828 -5.438 1 82.94 146 SER A N 1
ATOM 1200 C CA . SER A 1 146 ? 24.828 -20.562 -4.18 1 82.94 146 SER A CA 1
ATOM 1201 C C . SER A 1 146 ? 24.094 -19.844 -3.045 1 82.94 146 SER A C 1
ATOM 1203 O O . SER A 1 146 ? 23.406 -20.484 -2.244 1 82.94 146 SER A O 1
ATOM 1205 N N . ALA A 1 147 ? 24.172 -18.625 -3.041 1 84.62 147 ALA A N 1
ATOM 1206 C CA . ALA A 1 147 ? 23.516 -17.828 -2.008 1 84.62 147 ALA A CA 1
ATOM 1207 C C . ALA A 1 147 ? 22 -17.812 -2.205 1 84.62 147 ALA A C 1
ATOM 1209 O O . ALA A 1 147 ? 21.25 -17.797 -1.233 1 84.62 147 ALA A O 1
ATOM 1210 N N . ASP A 1 148 ? 21.594 -17.891 -3.412 1 82.81 148 ASP A N 1
ATOM 1211 C CA . ASP A 1 148 ? 20.188 -17.75 -3.746 1 82.81 148 ASP A CA 1
ATOM 1212 C C . ASP A 1 148 ? 19.375 -18.938 -3.221 1 82.81 148 ASP A C 1
ATOM 1214 O O . ASP A 1 148 ? 18.234 -18.781 -2.799 1 82.81 148 ASP A O 1
ATOM 1218 N N . ILE A 1 149 ? 19.906 -20.047 -3.168 1 76.31 149 ILE A N 1
ATOM 1219 C CA . ILE A 1 149 ? 19.25 -21.266 -2.711 1 76.31 149 ILE A CA 1
ATOM 1220 C C . ILE A 1 149 ? 18.859 -21.125 -1.243 1 76.31 149 ILE A C 1
ATOM 1222 O O . ILE A 1 149 ? 17.828 -21.672 -0.812 1 76.31 149 ILE A O 1
ATOM 1226 N N . HIS A 1 150 ? 19.547 -20.281 -0.527 1 72.56 150 HIS A N 1
ATOM 1227 C CA . HIS A 1 150 ? 19.344 -20.172 0.913 1 72.56 150 HIS A CA 1
ATOM 1228 C C . HIS A 1 150 ? 18.531 -18.922 1.262 1 72.56 150 HIS A C 1
ATOM 1230 O O . HIS A 1 150 ? 18.219 -18.688 2.432 1 72.56 150 HIS A O 1
ATOM 1236 N N . SER A 1 151 ? 18.172 -18.219 0.277 1 71.19 151 SER A N 1
ATOM 1237 C CA . SER A 1 151 ? 17.516 -16.953 0.535 1 71.19 151 SER A CA 1
ATOM 1238 C C . SER A 1 151 ? 16 -17.109 0.558 1 71.19 151 SER A C 1
ATOM 1240 O O . SER A 1 151 ? 15.266 -16.141 0.792 1 71.19 151 SER A O 1
ATOM 1242 N N . SER A 1 152 ? 15.547 -18.297 0.391 1 65.19 152 SER A N 1
ATOM 1243 C CA . SER A 1 152 ? 14.102 -18.484 0.308 1 65.19 152 SER A CA 1
ATOM 1244 C C . SER A 1 152 ? 13.508 -18.797 1.675 1 65.19 152 SER A C 1
ATOM 1246 O O . SER A 1 152 ? 14.016 -19.656 2.398 1 65.19 152 SER A O 1
ATOM 1248 N N . ASN A 1 153 ? 12.859 -17.734 2.275 1 63.16 153 ASN A N 1
ATOM 1249 C CA . ASN A 1 153 ? 12.055 -18.016 3.463 1 63.16 153 ASN A CA 1
ATOM 1250 C C . ASN A 1 153 ? 10.578 -17.703 3.223 1 63.16 153 ASN A C 1
ATOM 1252 O O . ASN A 1 153 ? 10.203 -16.531 3.084 1 63.16 153 ASN A O 1
ATOM 1256 N N . ARG A 1 154 ? 9.797 -18.719 3.104 1 61.28 154 ARG A N 1
ATOM 1257 C CA . ARG A 1 154 ? 8.391 -18.609 2.748 1 61.28 154 ARG A CA 1
ATOM 1258 C C . ARG A 1 154 ? 7.625 -17.781 3.775 1 61.28 154 ARG A C 1
ATOM 1260 O O . ARG A 1 154 ? 6.66 -17.109 3.436 1 61.28 154 ARG A O 1
ATOM 1267 N N . GLN A 1 155 ? 8.164 -17.781 5.047 1 61.41 155 GLN A N 1
ATOM 1268 C CA . GLN A 1 155 ? 7.324 -17.219 6.098 1 61.41 155 GLN A CA 1
ATOM 1269 C C . GLN A 1 155 ? 7.672 -15.742 6.336 1 61.41 155 GLN A C 1
ATOM 1271 O O . GLN A 1 155 ? 6.852 -14.984 6.863 1 61.41 155 GLN A O 1
ATOM 1276 N N . GLY A 1 156 ? 8.602 -15.312 5.523 1 71.62 156 GLY A N 1
ATOM 1277 C CA . GLY A 1 156 ? 8.984 -14.031 6.094 1 71.62 156 GLY A CA 1
ATOM 1278 C C . GLY A 1 156 ? 9.562 -13.07 5.07 1 71.62 156 GLY A C 1
ATOM 1279 O O . GLY A 1 156 ? 10.062 -12 5.426 1 71.62 156 GLY A O 1
ATOM 1280 N N . GLY A 1 157 ? 9.438 -13.406 3.859 1 84.44 157 GLY A N 1
ATOM 1281 C CA . GLY A 1 157 ? 10.031 -12.508 2.877 1 84.44 157 GLY A CA 1
ATOM 1282 C C . GLY A 1 157 ? 11.391 -12.969 2.4 1 84.44 157 GLY A C 1
ATOM 1283 O O . GLY A 1 157 ? 11.734 -14.148 2.514 1 84.44 157 GLY A O 1
ATOM 1284 N N . VAL A 1 158 ? 12.102 -12.047 1.846 1 87.56 158 VAL A N 1
ATOM 1285 C CA . VAL A 1 158 ? 13.43 -12.344 1.315 1 87.56 158 VAL A CA 1
ATOM 1286 C C . VAL A 1 158 ? 14.43 -12.453 2.463 1 87.56 158 VAL A C 1
ATOM 1288 O O . VAL A 1 158 ? 14.547 -11.547 3.285 1 87.56 158 VAL A O 1
ATOM 1291 N N . CYS A 1 159 ? 15.062 -13.539 2.57 1 89 159 CYS A N 1
ATOM 1292 C CA . CYS A 1 159 ? 16.062 -13.766 3.617 1 89 159 CYS A CA 1
ATOM 1293 C C . CYS A 1 159 ? 17.469 -13.703 3.055 1 89 159 CYS A C 1
ATOM 1295 O O . CYS A 1 159 ? 17.828 -14.492 2.184 1 89 159 CYS A O 1
ATOM 1297 N N . ILE A 1 160 ? 18.219 -12.812 3.584 1 88.25 160 ILE A N 1
ATOM 1298 C CA . ILE A 1 160 ? 19.594 -12.609 3.156 1 88.25 160 ILE A CA 1
ATOM 1299 C C . ILE A 1 160 ? 20.547 -13.023 4.273 1 88.25 160 ILE A C 1
ATOM 1301 O O . ILE A 1 160 ? 20.578 -12.406 5.336 1 88.25 160 ILE A O 1
ATOM 1305 N N . ARG A 1 161 ? 21.328 -14.055 3.926 1 87.62 161 ARG A N 1
ATOM 1306 C CA . ARG A 1 161 ? 22.297 -14.523 4.914 1 87.62 161 ARG A CA 1
ATOM 1307 C C . ARG A 1 161 ? 23.594 -13.734 4.82 1 87.62 161 ARG A C 1
ATOM 1309 O O . ARG A 1 161 ? 24.188 -13.625 3.744 1 87.62 161 ARG A O 1
ATOM 1316 N N . ARG A 1 162 ? 24.062 -13.281 5.941 1 90.31 162 ARG A N 1
ATOM 1317 C CA . ARG A 1 162 ? 25.25 -12.43 6 1 90.31 162 ARG A CA 1
ATOM 1318 C C . ARG A 1 162 ? 26.453 -13.148 5.406 1 90.31 162 ARG A C 1
ATOM 1320 O O . ARG A 1 162 ? 27.312 -12.508 4.797 1 90.31 162 ARG A O 1
ATOM 1327 N N . ARG A 1 163 ? 26.453 -14.422 5.578 1 90.62 163 ARG A N 1
ATOM 1328 C CA . ARG A 1 163 ? 27.609 -15.18 5.125 1 90.62 163 ARG A CA 1
ATOM 1329 C C . ARG A 1 163 ? 27.641 -15.297 3.604 1 90.62 163 ARG A C 1
ATOM 1331 O O . ARG A 1 163 ? 28.688 -15.508 3.006 1 90.62 163 ARG A O 1
ATOM 1338 N N . ASP A 1 164 ? 26.562 -15.094 3.008 1 91.5 164 ASP A N 1
ATOM 1339 C CA . ASP A 1 164 ? 26.438 -15.391 1.584 1 91.5 164 ASP A CA 1
ATOM 1340 C C . ASP A 1 164 ? 26.547 -14.117 0.746 1 91.5 164 ASP A C 1
ATOM 1342 O O . ASP A 1 164 ? 26.75 -14.188 -0.469 1 91.5 164 ASP A O 1
ATOM 1346 N N . TYR A 1 165 ? 26.453 -12.93 1.408 1 93.06 165 TYR A N 1
ATOM 1347 C CA . TYR A 1 165 ? 26.469 -11.648 0.701 1 93.06 165 TYR A CA 1
ATOM 1348 C C . TYR A 1 165 ? 27.359 -10.641 1.415 1 93.06 165 TYR A C 1
ATOM 1350 O O . TYR A 1 165 ? 27.375 -10.578 2.646 1 93.06 165 TYR A O 1
ATOM 1358 N N . SER A 1 166 ? 28.062 -9.961 0.638 1 94.06 166 SER A N 1
ATOM 1359 C CA . SER A 1 166 ? 28.875 -8.883 1.203 1 94.06 166 SER A CA 1
ATOM 1360 C C . SER A 1 166 ? 28 -7.762 1.75 1 94.06 166 SER A C 1
ATOM 1362 O O . SER A 1 166 ? 26.797 -7.719 1.481 1 94.06 166 SER A O 1
ATOM 1364 N N . LYS A 1 167 ? 28.625 -6.895 2.494 1 95.25 167 LYS A N 1
ATOM 1365 C CA . LYS A 1 167 ? 27.906 -5.758 3.061 1 95.25 167 LYS A CA 1
ATOM 1366 C C . LYS A 1 167 ? 27.281 -4.898 1.962 1 95.25 167 LYS A C 1
ATOM 1368 O O . LYS A 1 167 ? 26.125 -4.492 2.068 1 95.25 167 LYS A O 1
ATOM 1373 N N . ASN A 1 168 ? 28 -4.617 0.948 1 96.25 168 ASN A N 1
ATOM 1374 C CA . ASN A 1 168 ? 27.5 -3.795 -0.151 1 96.25 168 ASN A CA 1
ATOM 1375 C C . ASN A 1 168 ? 26.359 -4.484 -0.898 1 96.25 168 ASN A C 1
ATOM 1377 O O . ASN A 1 168 ? 25.391 -3.834 -1.285 1 96.25 168 ASN A O 1
ATOM 1381 N N . GLN A 1 169 ? 26.516 -5.738 -1.048 1 95.94 169 GLN A N 1
ATOM 1382 C CA . GLN A 1 169 ? 25.438 -6.496 -1.688 1 95.94 169 GLN A CA 1
ATOM 1383 C C . GLN A 1 169 ? 24.156 -6.453 -0.855 1 95.94 169 GLN A C 1
ATOM 1385 O O . GLN A 1 169 ? 23.062 -6.301 -1.397 1 95.94 169 GLN A O 1
ATOM 1390 N N . ARG A 1 170 ? 24.312 -6.465 0.41 1 95.06 170 ARG A N 1
ATOM 1391 C CA . ARG A 1 170 ? 23.156 -6.398 1.295 1 95.06 170 ARG A CA 1
ATOM 1392 C C . ARG A 1 170 ? 22.5 -5.02 1.231 1 95.06 170 ARG A C 1
ATOM 1394 O O . ARG A 1 170 ? 21.266 -4.914 1.192 1 95.06 170 ARG A O 1
ATOM 1401 N N . LYS A 1 171 ? 23.266 -4.047 1.199 1 96.56 171 LYS A N 1
ATOM 1402 C CA . LYS A 1 171 ? 22.75 -2.686 1.056 1 96.56 171 LYS A CA 1
ATOM 1403 C C . LYS A 1 171 ? 22 -2.514 -0.263 1 96.56 171 LYS A C 1
ATOM 1405 O O . LYS A 1 171 ? 20.938 -1.911 -0.3 1 96.56 171 LYS A O 1
ATOM 1410 N N . PHE A 1 172 ? 22.594 -3.025 -1.315 1 97.5 172 PHE A N 1
ATOM 1411 C CA . PHE A 1 172 ? 21.984 -2.979 -2.637 1 97.5 172 PHE A CA 1
ATOM 1412 C C . PHE A 1 172 ? 20.625 -3.682 -2.627 1 97.5 172 PHE A C 1
ATOM 1414 O O . PHE A 1 172 ? 19.641 -3.139 -3.121 1 97.5 172 PHE A O 1
ATOM 1421 N N . LEU A 1 173 ? 20.609 -4.828 -2.004 1 95.56 173 LEU A N 1
ATOM 1422 C CA . LEU A 1 173 ? 19.375 -5.594 -1.909 1 95.56 173 LEU A CA 1
ATOM 1423 C C . LEU A 1 173 ? 18.344 -4.855 -1.068 1 95.56 173 LEU A C 1
ATOM 1425 O O . LEU A 1 173 ? 17.156 -4.871 -1.389 1 95.56 173 LEU A O 1
ATOM 1429 N N . SER A 1 174 ? 18.75 -4.215 -0.009 1 95.31 174 SER A N 1
ATOM 1430 C CA . SER A 1 174 ? 17.844 -3.404 0.803 1 95.31 174 SER A CA 1
ATOM 1431 C C . SER A 1 174 ? 17.203 -2.299 -0.026 1 95.31 174 SER A C 1
ATOM 1433 O O . SER A 1 174 ? 16 -2.072 0.067 1 95.31 174 SER A O 1
ATOM 1435 N N . ALA A 1 175 ? 17.984 -1.673 -0.819 1 96.38 175 ALA A N 1
ATOM 1436 C CA . ALA A 1 175 ? 17.469 -0.601 -1.672 1 96.38 175 ALA A CA 1
ATOM 1437 C C . ALA A 1 175 ? 16.453 -1.131 -2.67 1 96.38 175 ALA A C 1
ATOM 1439 O O . ALA A 1 175 ? 15.43 -0.481 -2.93 1 96.38 175 ALA A O 1
ATOM 1440 N N . ILE A 1 176 ? 16.719 -2.295 -3.238 1 95.62 176 ILE A N 1
ATOM 1441 C CA . ILE A 1 176 ? 15.781 -2.912 -4.168 1 95.62 176 ILE A CA 1
ATOM 1442 C C . ILE A 1 176 ? 14.469 -3.223 -3.449 1 95.62 176 ILE A C 1
ATOM 1444 O O . ILE A 1 176 ? 13.391 -2.891 -3.941 1 95.62 176 ILE A O 1
ATOM 1448 N N . CYS A 1 177 ? 14.539 -3.773 -2.281 1 93.62 177 CYS A N 1
ATOM 1449 C CA . CYS A 1 177 ? 13.367 -4.188 -1.522 1 93.62 177 CYS A CA 1
ATOM 1450 C C . CYS A 1 177 ? 12.531 -2.984 -1.101 1 93.62 177 CYS A C 1
ATOM 1452 O O . CYS A 1 177 ? 11.312 -3.08 -0.981 1 93.62 177 CYS A O 1
ATOM 1454 N N . GLU A 1 178 ? 13.188 -1.921 -0.921 1 92.62 178 GLU A N 1
ATOM 1455 C CA . GLU A 1 178 ? 12.461 -0.699 -0.591 1 92.62 178 GLU A CA 1
ATOM 1456 C C . GLU A 1 178 ? 11.812 -0.087 -1.833 1 92.62 178 GLU A C 1
ATOM 1458 O O . GLU A 1 178 ? 10.781 0.578 -1.739 1 92.62 178 GLU A O 1
ATOM 1463 N N . SER A 1 179 ? 12.406 -0.302 -2.965 1 92.81 179 SER A N 1
ATOM 1464 C CA . SER A 1 179 ? 11.898 0.239 -4.219 1 92.81 179 SER A CA 1
ATOM 1465 C C . SER A 1 179 ? 10.656 -0.521 -4.688 1 92.81 179 SER A C 1
ATOM 1467 O O . SER A 1 179 ? 9.781 0.053 -5.332 1 92.81 179 SER A O 1
ATOM 1469 N N . ILE A 1 180 ? 10.594 -1.77 -4.566 1 89.06 180 ILE A N 1
ATOM 1470 C CA . ILE A 1 180 ? 9.438 -2.646 -4.707 1 89.06 180 ILE A CA 1
ATOM 1471 C C . ILE A 1 180 ? 9.086 -3.26 -3.354 1 89.06 180 ILE A C 1
ATOM 1473 O O . ILE A 1 180 ? 9.461 -4.398 -3.064 1 89.06 180 ILE A O 1
ATOM 1477 N N . PRO A 1 181 ? 8.5 -2.406 -2.615 1 87 181 PRO A N 1
ATOM 1478 C CA . PRO A 1 181 ? 8.477 -2.725 -1.187 1 87 181 PRO A CA 1
ATOM 1479 C C . PRO A 1 181 ? 8.195 -4.199 -0.914 1 87 181 PRO A C 1
ATOM 1481 O O . PRO A 1 181 ? 7.133 -4.707 -1.269 1 87 181 PRO A O 1
ATOM 1484 N N . CYS A 1 182 ? 9.125 -4.793 -0.416 1 90.75 182 CYS A N 1
ATOM 1485 C CA . CYS A 1 182 ? 9.039 -6.164 0.078 1 90.75 182 CYS A CA 1
ATOM 1486 C C . CYS A 1 182 ? 9.836 -6.328 1.37 1 90.75 182 CYS A C 1
ATOM 1488 O O . CYS A 1 182 ? 10.633 -5.461 1.726 1 90.75 182 CYS A O 1
ATOM 1490 N N . THR A 1 183 ? 9.578 -7.379 2.119 1 88.69 183 THR A N 1
ATOM 1491 C CA . THR A 1 183 ? 10.25 -7.602 3.393 1 88.69 183 THR A CA 1
ATOM 1492 C C . THR A 1 183 ? 11.586 -8.305 3.18 1 88.69 183 THR A C 1
ATOM 1494 O O . THR A 1 183 ? 11.672 -9.266 2.416 1 88.69 183 THR A O 1
ATOM 1497 N N . MET A 1 184 ? 12.547 -7.727 3.746 1 88.81 184 MET A N 1
ATOM 1498 C CA . MET A 1 184 ? 13.875 -8.328 3.711 1 88.81 184 MET A CA 1
ATOM 1499 C C . MET A 1 184 ? 14.43 -8.508 5.121 1 88.81 184 MET A C 1
ATOM 1501 O O . MET A 1 184 ? 14.367 -7.586 5.938 1 88.81 184 MET A O 1
ATOM 1505 N N . THR A 1 185 ? 14.883 -9.633 5.371 1 88.06 185 THR A N 1
ATOM 1506 C CA . THR A 1 185 ? 15.547 -9.906 6.641 1 88.06 185 THR A CA 1
ATOM 1507 C C . THR A 1 185 ? 17.016 -10.289 6.414 1 88.06 185 THR A C 1
ATOM 1509 O O . THR A 1 185 ? 17.344 -10.938 5.422 1 88.06 185 THR A O 1
ATOM 1512 N N . VAL A 1 186 ? 17.781 -9.844 7.324 1 85.69 186 VAL A N 1
ATOM 1513 C CA . VAL A 1 186 ? 19.203 -10.172 7.285 1 85.69 186 VAL A CA 1
ATOM 1514 C C . VAL A 1 186 ? 19.562 -11.055 8.477 1 85.69 186 VAL A C 1
ATOM 1516 O O . VAL A 1 186 ? 19.266 -10.719 9.625 1 85.69 186 VAL A O 1
ATOM 1519 N N . GLU A 1 187 ? 20.094 -12.188 8.219 1 83.88 187 GLU A N 1
ATOM 1520 C CA . GLU A 1 187 ? 20.453 -13.156 9.258 1 83.88 187 GLU A CA 1
ATOM 1521 C C . GLU A 1 187 ? 21.938 -13.445 9.25 1 83.88 187 GLU A C 1
ATOM 1523 O O . GLU A 1 187 ? 22.578 -13.406 8.195 1 83.88 187 GLU A O 1
ATOM 1528 N N . MET B 1 1 ? -4.348 61.75 86.312 1 34.44 1 MET B N 1
ATOM 1529 C CA . MET B 1 1 ? -3.979 60.719 85.375 1 34.44 1 MET B CA 1
ATOM 1530 C C . MET B 1 1 ? -4.16 61.219 83.938 1 34.44 1 MET B C 1
ATOM 1532 O O . MET B 1 1 ? -5.285 61.438 83.5 1 34.44 1 MET B O 1
ATOM 1536 N N . SER B 1 2 ? -3.203 62 83.312 1 39.66 2 SER B N 1
ATOM 1537 C CA . SER B 1 2 ? -3.148 62.75 82.062 1 39.66 2 SER B CA 1
ATOM 1538 C C . SER B 1 2 ? -3.141 61.812 80.875 1 39.66 2 SER B C 1
ATOM 1540 O O . SER B 1 2 ? -2.307 60.906 80.75 1 39.66 2 SER B O 1
ATOM 1542 N N . VAL B 1 3 ? -4.277 61.5 80.25 1 42.56 3 VAL B N 1
ATOM 1543 C CA . VAL B 1 3 ? -4.543 60.688 79.062 1 42.56 3 VAL B CA 1
ATOM 1544 C C . VAL B 1 3 ? -3.807 61.281 77.875 1 42.56 3 VAL B C 1
ATOM 1546 O O . VAL B 1 3 ? -4.082 62.406 77.438 1 42.56 3 VAL B O 1
ATOM 1549 N N . LYS B 1 4 ? -2.477 60.969 77.688 1 42.09 4 LYS B N 1
ATOM 1550 C CA . LYS B 1 4 ? -1.723 61.344 76.5 1 42.09 4 LYS B CA 1
ATOM 1551 C C . LYS B 1 4 ? -2.408 60.844 75.25 1 42.09 4 LYS B C 1
ATOM 1553 O O . LYS B 1 4 ? -2.719 59.656 75.125 1 42.09 4 LYS B O 1
ATOM 1558 N N . LYS B 1 5 ? -3.01 61.781 74.438 1 42.94 5 LYS B N 1
ATOM 1559 C CA . LYS B 1 5 ? -3.561 61.625 73.062 1 42.94 5 LYS B CA 1
ATOM 1560 C C . LYS B 1 5 ? -2.521 61.062 72.125 1 42.94 5 LYS B C 1
ATOM 1562 O O . LYS B 1 5 ? -1.46 61.656 71.938 1 42.94 5 LYS B O 1
ATOM 1567 N N . ARG B 1 6 ? -2.457 59.688 72.062 1 42.66 6 ARG B N 1
ATOM 1568 C CA . ARG B 1 6 ? -1.675 59.062 71 1 42.66 6 ARG B CA 1
ATOM 1569 C C . ARG B 1 6 ? -2.051 59.625 69.625 1 42.66 6 ARG B C 1
ATOM 1571 O O . ARG B 1 6 ? -3.229 59.656 69.25 1 42.66 6 ARG B O 1
ATOM 1578 N N . LYS B 1 7 ? -1.212 60.562 69.062 1 40.19 7 LYS B N 1
ATOM 1579 C CA . LYS B 1 7 ? -1.236 61 67.688 1 40.19 7 LYS B CA 1
ATOM 1580 C C . LYS B 1 7 ? -1.185 59.812 66.75 1 40.19 7 LYS B C 1
ATOM 1582 O O . LYS B 1 7 ? -0.281 58.969 66.812 1 40.19 7 LYS B O 1
ATOM 1587 N N . LYS B 1 8 ? -2.4 59.281 66.25 1 38.84 8 LYS B N 1
ATOM 1588 C CA . LYS B 1 8 ? -2.488 58.406 65.125 1 38.84 8 LYS B CA 1
ATOM 1589 C C . LYS B 1 8 ? -1.756 58.969 63.906 1 38.84 8 LYS B C 1
ATOM 1591 O O . LYS B 1 8 ? -2.143 60.031 63.406 1 38.84 8 LYS B O 1
ATOM 1596 N N . ASP B 1 9 ? -0.386 59 63.844 1 38.69 9 ASP B N 1
ATOM 1597 C CA . ASP B 1 9 ? 0.308 59.188 62.594 1 38.69 9 ASP B CA 1
ATOM 1598 C C . ASP B 1 9 ? -0.287 58.344 61.469 1 38.69 9 ASP B C 1
ATOM 1600 O O . ASP B 1 9 ? -0.278 57.094 61.562 1 38.69 9 ASP B O 1
ATOM 1604 N N . GLU B 1 10 ? -1.432 58.719 60.844 1 39.44 10 GLU B N 1
ATOM 1605 C CA . GLU B 1 10 ? -1.93 58.219 59.562 1 39.44 10 GLU B CA 1
ATOM 1606 C C . GLU B 1 10 ? -0.813 58.125 58.531 1 39.44 10 GLU B C 1
ATOM 1608 O O . GLU B 1 10 ? -0.32 59.156 58.062 1 39.44 10 GLU B O 1
ATOM 1613 N N . LEU B 1 11 ? 0.235 57.312 58.75 1 43.28 11 LEU B N 1
ATOM 1614 C CA . LEU B 1 11 ? 1.077 57 57.594 1 43.28 11 LEU B CA 1
ATOM 1615 C C . LEU B 1 11 ? 0.228 56.656 56.375 1 43.28 11 LEU B C 1
ATOM 1617 O O . LEU B 1 11 ? -0.543 55.688 56.406 1 43.28 11 LEU B O 1
ATOM 1621 N N . SER B 1 12 ? -0.306 57.688 55.625 1 41.25 12 SER B N 1
ATOM 1622 C CA . SER B 1 12 ? -0.726 57.5 54.25 1 41.25 12 SER B CA 1
ATOM 1623 C C . SER B 1 12 ? 0.31 56.688 53.469 1 41.25 12 SER B C 1
ATOM 1625 O O . SER B 1 12 ? 1.39 57.188 53.156 1 41.25 12 SER B O 1
ATOM 1627 N N . ASP B 1 13 ? 0.588 55.469 53.875 1 45.34 13 ASP B N 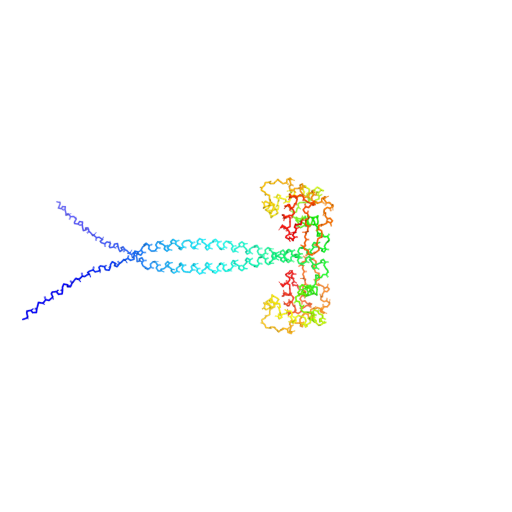1
ATOM 1628 C CA . ASP B 1 13 ? 1.306 54.625 52.938 1 45.34 13 ASP B CA 1
ATOM 1629 C C . ASP B 1 13 ? 0.752 54.781 51.531 1 45.34 13 ASP B C 1
ATOM 1631 O O . ASP B 1 13 ? -0.392 54.406 51.281 1 45.34 13 ASP B O 1
ATOM 1635 N N . GLY B 1 14 ? 0.899 55.969 50.812 1 42.09 14 GLY B N 1
ATOM 1636 C CA . GLY B 1 14 ? 0.779 56.094 49.375 1 42.09 14 GLY B CA 1
ATOM 1637 C C . GLY B 1 14 ? 1.312 54.875 48.656 1 42.09 14 GLY B C 1
ATOM 1638 O O . GLY B 1 14 ? 2.461 54.844 48.219 1 42.09 14 GLY B O 1
ATOM 1639 N N . SER B 1 15 ? 0.968 53.719 49.125 1 46.12 15 SER B N 1
ATOM 1640 C CA . SER B 1 15 ? 1.229 52.594 48.219 1 46.12 15 SER B CA 1
ATOM 1641 C C . SER B 1 15 ? 0.87 52.969 46.781 1 46.12 15 SER B C 1
ATOM 1643 O O . SER B 1 15 ? -0.309 53.094 46.438 1 46.12 15 SER B O 1
ATOM 1645 N N . LYS B 1 16 ? 1.661 53.812 46.219 1 46.72 16 LYS B N 1
ATOM 1646 C CA . LYS B 1 16 ? 1.588 53.969 44.75 1 46.72 16 LYS B CA 1
ATOM 1647 C C . LYS B 1 16 ? 1.316 52.594 44.094 1 46.72 16 LYS B C 1
ATOM 1649 O O . LYS B 1 16 ? 2.16 51.719 44.125 1 46.72 16 LYS B O 1
ATOM 1654 N N . GLU B 1 17 ? 0.205 52.094 44.219 1 46.34 17 GLU B N 1
ATOM 1655 C CA . GLU B 1 17 ? -0.201 51.062 43.219 1 46.34 17 GLU B CA 1
ATOM 1656 C C . GLU B 1 17 ? 0.389 51.375 41.844 1 46.34 17 GLU B C 1
ATOM 1658 O O . GLU B 1 17 ? 0.024 52.344 41.219 1 46.34 17 GLU B O 1
ATOM 1663 N N . VAL B 1 18 ? 1.629 51.281 41.75 1 49.38 18 VAL B N 1
ATOM 1664 C CA . VAL B 1 18 ? 2.203 51.281 40.406 1 49.38 18 VAL B CA 1
ATOM 1665 C C . VAL B 1 18 ? 1.273 50.5 39.469 1 49.38 18 VAL B C 1
ATOM 1667 O O . VAL B 1 18 ? 1.142 49.281 39.562 1 49.38 18 VAL B O 1
ATOM 1670 N N . ARG B 1 19 ? 0.11 51 39.25 1 53.69 19 ARG B N 1
ATOM 1671 C CA . ARG B 1 19 ? -0.686 50.5 38.156 1 53.69 19 ARG B CA 1
ATOM 1672 C C . ARG B 1 19 ? 0.188 50.219 36.906 1 53.69 19 ARG B C 1
ATOM 1674 O O . ARG B 1 19 ? 0.71 51.156 36.312 1 53.69 19 ARG B O 1
ATOM 1681 N N . THR B 1 20 ? 0.997 49.312 37 1 58.62 20 THR B N 1
ATOM 1682 C CA . THR B 1 20 ? 1.775 48.875 35.844 1 58.62 20 THR B CA 1
ATOM 1683 C C . THR B 1 20 ? 0.926 48.938 34.562 1 58.62 20 THR B C 1
ATOM 1685 O O . THR B 1 20 ? -0.048 48.188 34.438 1 58.62 20 THR B O 1
ATOM 1688 N N . THR B 1 21 ? 0.749 50.031 34.125 1 74.56 21 THR B N 1
ATOM 1689 C CA . THR B 1 21 ? 0.005 50.312 32.906 1 74.56 21 THR B CA 1
ATOM 1690 C C . THR B 1 21 ? 0.475 49.406 31.781 1 74.56 21 THR B C 1
ATOM 1692 O O . THR B 1 21 ? 1.675 49.281 31.516 1 74.56 21 THR B O 1
ATOM 1695 N N . ILE B 1 22 ? -0.311 48.438 31.359 1 81.88 22 ILE B N 1
ATOM 1696 C CA . ILE B 1 22 ? -0.053 47.531 30.25 1 81.88 22 ILE B CA 1
ATOM 1697 C C . ILE B 1 22 ? 0.298 48.344 28.984 1 81.88 22 ILE B C 1
ATOM 1699 O O . ILE B 1 22 ? -0.419 49.25 28.609 1 81.88 22 ILE B O 1
ATOM 1703 N N . ASP B 1 23 ? 1.527 48.312 28.672 1 91.19 23 ASP B N 1
ATOM 1704 C CA . ASP B 1 23 ? 1.917 48.812 27.359 1 91.19 23 ASP B CA 1
ATOM 1705 C C . ASP B 1 23 ? 1.329 47.969 26.234 1 91.19 23 ASP B C 1
ATOM 1707 O O . ASP B 1 23 ? 1.968 47 25.766 1 91.19 23 ASP B O 1
ATOM 1711 N N . TRP B 1 24 ? 0.216 48.312 25.828 1 92.06 24 TRP B N 1
ATOM 1712 C CA . TRP B 1 24 ? -0.555 47.531 24.875 1 92.06 24 TRP B CA 1
ATOM 1713 C C . TRP B 1 24 ? 0.178 47.438 23.547 1 92.06 24 TRP B C 1
ATOM 1715 O O . TRP B 1 24 ? 0.037 46.438 22.812 1 92.06 24 TRP B O 1
ATOM 1725 N N . ALA B 1 25 ? 0.908 48.375 23.219 1 90.38 25 ALA B N 1
ATOM 1726 C CA . ALA B 1 25 ? 1.684 48.344 21.984 1 90.38 25 ALA B CA 1
ATOM 1727 C C . ALA B 1 25 ? 2.715 47.219 22.031 1 90.38 25 ALA B C 1
ATOM 1729 O O . ALA B 1 25 ? 2.855 46.438 21.078 1 90.38 25 ALA B O 1
ATOM 1730 N N . THR B 1 26 ? 3.35 47.094 23.141 1 93.19 26 THR B N 1
ATOM 1731 C CA . THR B 1 26 ? 4.344 46.031 23.328 1 93.19 26 THR B CA 1
ATOM 1732 C C . THR B 1 26 ? 3.686 44.656 23.328 1 93.19 26 THR B C 1
ATOM 1734 O O . THR B 1 26 ? 4.191 43.719 22.703 1 93.19 26 THR B O 1
ATOM 1737 N N . GLU B 1 27 ? 2.658 44.531 24 1 94.5 27 GLU B N 1
ATOM 1738 C CA . GLU B 1 27 ? 1.932 43.281 24.031 1 94.5 27 GLU B CA 1
ATOM 1739 C C . GLU B 1 27 ? 1.429 42.875 22.656 1 94.5 27 GLU B C 1
ATOM 1741 O O . GLU B 1 27 ? 1.475 41.688 22.281 1 94.5 27 GLU B O 1
ATOM 1746 N N . TYR B 1 28 ? 0.959 43.812 21.938 1 93.75 28 TYR B N 1
ATOM 1747 C CA . TYR B 1 28 ? 0.525 43.594 20.562 1 93.75 28 TYR B CA 1
ATOM 1748 C C . TYR B 1 28 ? 1.663 43.031 19.719 1 93.75 28 TYR B C 1
ATOM 1750 O O . TYR B 1 28 ? 1.478 42.062 18.984 1 93.75 28 TYR B O 1
ATOM 1758 N N . LEU B 1 29 ? 2.766 43.688 19.844 1 94.31 29 LEU B N 1
ATOM 1759 C CA . LEU B 1 29 ? 3.898 43.25 19.031 1 94.31 29 LEU B CA 1
ATOM 1760 C C . LEU B 1 29 ? 4.305 41.812 19.375 1 94.31 29 LEU B C 1
ATOM 1762 O O . LEU B 1 29 ? 4.664 41.031 18.484 1 94.31 29 LEU B O 1
ATOM 1766 N N . LYS B 1 30 ? 4.246 41.469 20.625 1 94.06 30 LYS B N 1
ATOM 1767 C CA . LYS B 1 30 ? 4.531 40.094 21.031 1 94.06 30 LYS B CA 1
ATOM 1768 C C . LYS B 1 30 ? 3.535 39.125 20.422 1 94.06 30 LYS B C 1
ATOM 1770 O O . LYS B 1 30 ? 3.926 38.094 19.891 1 94.06 30 LYS B O 1
ATOM 1775 N N . LYS B 1 31 ? 2.332 39.5 20.484 1 94 31 LYS B N 1
ATOM 1776 C CA . LYS B 1 31 ? 1.277 38.625 19.938 1 94 31 LYS B CA 1
ATOM 1777 C C . LYS B 1 31 ? 1.413 38.5 18.422 1 94 31 LYS B C 1
ATOM 1779 O O . LYS B 1 31 ? 1.166 37.438 17.859 1 94 31 LYS B O 1
ATOM 1784 N N . ASP B 1 32 ? 1.75 39.562 17.828 1 94.25 32 ASP B N 1
ATOM 1785 C CA . ASP B 1 32 ? 1.943 39.562 16.375 1 94.25 32 ASP B CA 1
ATOM 1786 C C . ASP B 1 32 ? 3.072 38.594 15.977 1 94.25 32 ASP B C 1
ATOM 1788 O O . ASP B 1 32 ? 2.945 37.844 15.008 1 94.25 32 ASP B O 1
ATOM 1792 N N . LYS B 1 33 ? 4.09 38.656 16.75 1 95.88 33 LYS B N 1
ATOM 1793 C CA . LYS B 1 33 ? 5.203 37.75 16.5 1 95.88 33 LYS B CA 1
ATOM 1794 C C . LYS B 1 33 ? 4.766 36.312 16.672 1 95.88 33 LYS B C 1
ATOM 1796 O O . LYS B 1 33 ? 5.109 35.438 15.852 1 95.88 33 LYS B O 1
ATOM 1801 N N . ASP B 1 34 ? 4.074 36.031 17.672 1 95.31 34 ASP B N 1
ATOM 1802 C CA . ASP B 1 34 ? 3.561 34.688 17.938 1 95.31 34 ASP B CA 1
ATOM 1803 C C . ASP B 1 34 ? 2.646 34.25 16.797 1 95.31 34 ASP B C 1
ATOM 1805 O O . ASP B 1 34 ? 2.707 33.094 16.375 1 95.31 34 ASP B O 1
ATOM 1809 N N . LEU B 1 35 ? 1.87 35.156 16.375 1 95.75 35 LEU B N 1
ATOM 1810 C CA . LEU B 1 35 ? 0.947 34.844 15.289 1 95.75 35 LEU B CA 1
ATOM 1811 C C . LEU B 1 35 ? 1.706 34.5 14.016 1 95.75 35 LEU B C 1
ATOM 1813 O O . LEU B 1 35 ? 1.369 33.531 13.328 1 95.75 35 LEU B O 1
ATOM 1817 N N . MET B 1 36 ? 2.662 35.219 13.711 1 96.25 36 MET B N 1
ATOM 1818 C CA . MET B 1 36 ? 3.451 34.969 12.5 1 96.25 36 MET B CA 1
ATOM 1819 C C . MET B 1 36 ? 4.125 33.625 12.562 1 96.25 36 MET B C 1
ATOM 1821 O O . MET B 1 36 ? 4.184 32.906 11.562 1 96.25 36 MET B O 1
ATOM 1825 N N . LYS B 1 37 ? 4.578 33.281 13.703 1 96.88 37 LYS B N 1
ATOM 1826 C CA . LYS B 1 37 ? 5.18 31.969 13.891 1 96.88 37 LYS B CA 1
ATOM 1827 C C . LYS B 1 37 ? 4.164 30.844 13.656 1 96.88 37 LYS B C 1
ATOM 1829 O O . LYS B 1 37 ? 4.473 29.844 13.023 1 96.88 37 LYS B O 1
ATOM 1834 N N . LYS B 1 38 ? 3.021 31.047 14.133 1 96.25 38 LYS B N 1
ATOM 1835 C CA . LYS B 1 38 ? 1.977 30.047 13.961 1 96.25 38 LYS B CA 1
ATOM 1836 C C . LYS B 1 38 ? 1.568 29.922 12.492 1 96.25 38 LYS B C 1
ATOM 1838 O O . LYS B 1 38 ? 1.262 28.828 12.016 1 96.25 38 LYS B O 1
ATOM 1843 N N . VAL B 1 39 ? 1.574 31.031 11.891 1 96 39 VAL B N 1
ATOM 1844 C CA . VAL B 1 39 ? 1.257 31.031 10.469 1 96 39 VAL B CA 1
ATOM 1845 C C . VAL B 1 39 ? 2.307 30.234 9.695 1 96 39 VAL B C 1
ATOM 1847 O O . VAL B 1 39 ? 1.967 29.422 8.828 1 96 39 VAL B O 1
ATOM 1850 N N . GLU B 1 40 ? 3.504 30.406 10.031 1 96.56 40 GLU B N 1
ATOM 1851 C CA . GLU B 1 40 ? 4.59 29.672 9.406 1 96.56 40 GLU B CA 1
ATOM 1852 C C . GLU B 1 40 ? 4.473 28.172 9.703 1 96.56 40 GLU B C 1
ATOM 1854 O O . GLU B 1 40 ? 4.605 27.344 8.797 1 96.56 40 GLU B O 1
ATOM 1859 N N . ASN B 1 41 ? 4.203 27.844 10.875 1 96.62 41 ASN B N 1
ATOM 1860 C CA . ASN B 1 41 ? 4.02 26.438 11.266 1 96.62 41 ASN B CA 1
ATOM 1861 C C . ASN B 1 41 ? 2.867 25.797 10.508 1 96.62 41 ASN B C 1
ATOM 1863 O O . ASN B 1 41 ? 2.973 24.641 10.07 1 96.62 41 ASN B O 1
ATOM 1867 N N . LEU B 1 42 ? 1.838 26.531 10.43 1 96.62 42 LEU B N 1
ATOM 1868 C CA . LEU B 1 42 ? 0.67 26.031 9.719 1 96.62 42 LEU B CA 1
ATOM 1869 C C . LEU B 1 42 ? 1.001 25.75 8.258 1 96.62 42 LEU B C 1
ATOM 1871 O O . LEU B 1 42 ? 0.583 24.734 7.699 1 96.62 42 LEU B O 1
ATOM 1875 N N . SER B 1 43 ? 1.698 26.656 7.715 1 96.62 43 SER B N 1
ATOM 1876 C CA . SER B 1 43 ? 2.1 26.484 6.32 1 96.62 43 SER B CA 1
ATOM 1877 C C . SER B 1 43 ? 2.953 25.234 6.141 1 96.62 43 SER B C 1
ATOM 1879 O O . SER B 1 43 ? 2.771 24.484 5.176 1 96.62 43 SER B O 1
ATOM 1881 N N . GLU B 1 44 ? 3.838 24.984 7.02 1 96.62 44 GLU B N 1
ATOM 1882 C CA . GLU B 1 44 ? 4.691 23.797 6.977 1 96.62 44 GLU B CA 1
ATOM 1883 C C . GLU B 1 44 ? 3.871 22.516 7.133 1 96.62 44 GLU B C 1
ATOM 1885 O O . GLU B 1 44 ? 4.082 21.547 6.402 1 96.62 44 GLU B O 1
ATOM 1890 N N . LYS B 1 45 ? 2.975 22.562 8 1 96.56 45 LYS B N 1
ATOM 1891 C CA . LYS B 1 45 ? 2.133 21.391 8.234 1 96.56 45 LYS B CA 1
ATOM 1892 C C . LYS B 1 45 ? 1.255 21.094 7.02 1 96.56 45 LYS B C 1
ATOM 1894 O O . LYS B 1 45 ? 1.003 19.938 6.695 1 96.56 45 LYS B O 1
ATOM 1899 N N . GLU B 1 46 ? 0.828 22.094 6.445 1 96 46 GLU B N 1
ATOM 1900 C CA . GLU B 1 46 ? 0.016 21.922 5.246 1 96 46 GLU B CA 1
ATOM 1901 C C . GLU B 1 46 ? 0.82 21.266 4.129 1 96 46 GLU B C 1
ATOM 1903 O O . GLU B 1 46 ? 0.309 20.406 3.414 1 96 46 GLU B O 1
ATOM 1908 N N . LYS B 1 47 ? 2.027 21.734 4.016 1 96.75 47 LYS B N 1
ATOM 1909 C CA . LYS B 1 47 ? 2.906 21.125 3.029 1 96.75 47 LYS B CA 1
ATOM 1910 C C . LYS B 1 47 ? 3.15 19.656 3.352 1 96.75 47 LYS B C 1
ATOM 1912 O O . LYS B 1 47 ? 3.1 18.797 2.463 1 96.75 47 LYS B O 1
ATOM 1917 N N . GLU B 1 48 ? 3.377 19.344 4.531 1 96.56 48 GLU B N 1
ATOM 1918 C CA . GLU B 1 48 ? 3.576 17.969 4.977 1 96.56 48 GLU B CA 1
ATOM 1919 C C . GLU B 1 48 ? 2.344 17.125 4.699 1 96.56 48 GLU B C 1
ATOM 1921 O O . GLU B 1 48 ? 2.457 15.992 4.211 1 96.56 48 GLU B O 1
ATOM 1926 N N . LEU B 1 49 ? 1.241 17.672 4.996 1 97.06 49 LEU B N 1
ATOM 1927 C CA . LEU B 1 49 ? -0.022 16.969 4.781 1 97.06 49 LEU B CA 1
ATOM 1928 C C . LEU B 1 49 ? -0.22 16.641 3.307 1 97.06 49 LEU B C 1
ATOM 1930 O O . LEU B 1 49 ? -0.642 15.539 2.961 1 97.06 49 LEU B O 1
ATOM 1934 N N . LYS B 1 50 ? 0.075 17.562 2.545 1 96.94 50 LYS B N 1
ATOM 1935 C CA . LYS B 1 50 ? -0.059 17.344 1.107 1 96.94 50 LYS B CA 1
ATOM 1936 C C . LYS B 1 50 ? 0.872 16.234 0.631 1 96.94 50 LYS B C 1
ATOM 1938 O O . LYS B 1 50 ? 0.457 15.344 -0.12 1 96.94 50 LYS B O 1
ATOM 1943 N N . ASN B 1 51 ? 2.105 16.281 1.022 1 95.88 51 ASN B N 1
ATOM 1944 C CA . ASN B 1 51 ? 3.08 15.258 0.646 1 95.88 51 ASN B CA 1
ATOM 1945 C C . ASN B 1 51 ? 2.652 13.875 1.113 1 95.88 51 ASN B C 1
ATOM 1947 O O . ASN B 1 51 ? 2.74 12.898 0.358 1 95.88 51 ASN B O 1
ATOM 1951 N N . LEU B 1 52 ? 2.186 13.852 2.271 1 96.25 52 LEU B N 1
ATOM 1952 C CA . LEU B 1 52 ? 1.763 12.578 2.84 1 96.25 52 LEU B CA 1
ATOM 1953 C C . LEU B 1 52 ? 0.528 12.047 2.121 1 96.25 52 LEU B C 1
ATOM 1955 O O . LEU B 1 52 ? 0.397 10.836 1.916 1 96.25 52 LEU B O 1
ATOM 1959 N N . SER B 1 53 ? -0.323 12.906 1.814 1 96.25 53 SER B N 1
ATOM 1960 C CA . SER B 1 53 ? -1.521 12.516 1.081 1 96.25 53 SER B CA 1
ATOM 1961 C C . SER B 1 53 ? -1.167 11.922 -0.28 1 96.25 53 SER B C 1
ATOM 1963 O O . SER B 1 53 ? -1.752 10.922 -0.7 1 96.25 53 SER B O 1
ATOM 1965 N N . VAL B 1 54 ? -0.247 12.523 -0.947 1 96.25 54 VAL B N 1
ATOM 1966 C CA . VAL B 1 54 ? 0.205 12.023 -2.242 1 96.25 54 VAL B CA 1
ATOM 1967 C C . VAL B 1 54 ? 0.852 10.656 -2.072 1 96.25 54 VAL B C 1
ATOM 1969 O O . VAL B 1 54 ? 0.573 9.727 -2.84 1 96.25 54 VAL B O 1
ATOM 1972 N N . GLN B 1 55 ? 1.676 10.555 -1.093 1 93.81 55 GLN B N 1
ATOM 1973 C CA . GLN B 1 55 ? 2.328 9.273 -0.82 1 93.81 55 GLN B CA 1
ATOM 1974 C C . GLN B 1 55 ? 1.304 8.188 -0.523 1 93.81 55 GLN B C 1
ATOM 1976 O O . GLN B 1 55 ? 1.431 7.059 -1.005 1 93.81 55 GLN B O 1
ATOM 1981 N N . ASN B 1 56 ? 0.351 8.523 0.231 1 95.56 56 ASN B N 1
ATOM 1982 C CA . ASN B 1 56 ? -0.722 7.586 0.56 1 95.56 56 ASN B CA 1
ATOM 1983 C C . ASN B 1 56 ? -1.449 7.105 -0.693 1 95.56 56 ASN B C 1
ATOM 1985 O O . ASN B 1 56 ? -1.725 5.914 -0.835 1 95.56 56 ASN B O 1
ATOM 1989 N N . ALA B 1 57 ? -1.722 8 -1.538 1 94.75 57 ALA B N 1
ATOM 1990 C CA . ALA B 1 57 ? -2.408 7.668 -2.783 1 94.75 57 ALA B CA 1
ATOM 1991 C C . ALA B 1 57 ? -1.571 6.719 -3.633 1 94.75 57 ALA B C 1
ATOM 1993 O O . ALA B 1 57 ? -2.102 5.773 -4.227 1 94.75 57 ALA B O 1
ATOM 1994 N N . ILE B 1 58 ? -0.301 6.938 -3.703 1 93.56 58 ILE B N 1
ATOM 1995 C CA . ILE B 1 58 ? 0.612 6.098 -4.469 1 93.56 58 ILE B CA 1
ATOM 1996 C C . ILE B 1 58 ? 0.645 4.691 -3.871 1 93.56 58 ILE B C 1
ATOM 1998 O O . ILE B 1 58 ? 0.542 3.699 -4.594 1 93.56 58 ILE B O 1
ATOM 2002 N N . LEU B 1 59 ? 0.764 4.617 -2.586 1 94.19 59 LEU B N 1
ATOM 2003 C CA . LEU B 1 59 ? 0.805 3.336 -1.891 1 94.19 59 LEU B CA 1
ATOM 2004 C C . LEU B 1 59 ? -0.485 2.553 -2.117 1 94.19 59 LEU B C 1
ATOM 2006 O O . LEU B 1 59 ? -0.45 1.342 -2.342 1 94.19 59 LEU B O 1
ATOM 2010 N N . GLU B 1 60 ? -1.552 3.217 -2.068 1 94 60 GLU B N 1
ATOM 2011 C CA . GLU B 1 60 ? -2.842 2.572 -2.299 1 94 60 GLU B CA 1
ATOM 2012 C C . GLU B 1 60 ? -2.924 1.987 -3.705 1 94 60 GLU B C 1
ATOM 2014 O O . GLU B 1 60 ? -3.389 0.86 -3.887 1 94 60 GLU B O 1
ATOM 2019 N N . TYR B 1 61 ? -2.521 2.752 -4.613 1 93.12 61 TYR B N 1
ATOM 2020 C CA . TYR B 1 61 ? -2.52 2.293 -6 1 93.12 61 TYR B CA 1
ATOM 2021 C C . TYR B 1 61 ? -1.635 1.062 -6.164 1 93.12 61 TYR B C 1
ATOM 2023 O O . TYR B 1 61 ? -2.047 0.071 -6.77 1 93.12 61 TYR B O 1
ATOM 2031 N N . GLN B 1 62 ? -0.491 1.13 -5.629 1 92.38 62 GLN B N 1
ATOM 2032 C CA . GLN B 1 62 ? 0.452 0.021 -5.723 1 92.38 62 GLN B CA 1
ATOM 2033 C C . GLN B 1 62 ? -0.092 -1.224 -5.023 1 92.38 62 GLN B C 1
ATOM 2035 O O . GLN B 1 62 ? 0.091 -2.342 -5.508 1 92.38 62 GLN B O 1
ATOM 2040 N N . LEU B 1 63 ? -0.678 -0.996 -3.922 1 94.5 63 LEU B N 1
ATOM 2041 C CA . LEU B 1 63 ? -1.269 -2.109 -3.189 1 94.5 63 LEU B CA 1
ATOM 2042 C C . LEU B 1 63 ? -2.367 -2.779 -4.008 1 94.5 63 LEU B C 1
ATOM 2044 O O . LEU B 1 63 ? -2.424 -4.008 -4.094 1 94.5 63 LEU B O 1
ATOM 2048 N N . LYS B 1 64 ? -3.182 -2.006 -4.617 1 93.5 64 LYS B N 1
ATOM 2049 C CA . LYS B 1 64 ? -4.238 -2.549 -5.465 1 93.5 64 LYS B CA 1
ATOM 2050 C C . LYS B 1 64 ? -3.65 -3.367 -6.613 1 93.5 64 LYS B C 1
ATOM 2052 O O . LYS B 1 64 ? -4.125 -4.465 -6.906 1 93.5 64 LYS B O 1
ATOM 2057 N N . GLN B 1 65 ? -2.598 -2.918 -7.145 1 90.44 65 GLN B N 1
ATOM 2058 C CA . GLN B 1 65 ? -1.944 -3.633 -8.234 1 90.44 65 GLN B CA 1
ATOM 2059 C C . GLN B 1 65 ? -1.36 -4.957 -7.758 1 90.44 65 GLN B C 1
ATOM 2061 O O . GLN B 1 65 ? -1.505 -5.984 -8.422 1 90.44 65 GLN B O 1
ATOM 2066 N N . ALA B 1 66 ? -0.724 -4.859 -6.656 1 92.56 66 ALA B N 1
ATOM 2067 C CA . ALA B 1 66 ? -0.12 -6.066 -6.102 1 92.56 66 ALA B CA 1
ATOM 2068 C C . ALA B 1 66 ? -1.187 -7.105 -5.762 1 92.56 66 ALA B C 1
ATOM 2070 O O . ALA B 1 66 ? -1.021 -8.289 -6.051 1 92.56 66 ALA B O 1
ATOM 2071 N N . ASN B 1 67 ? -2.211 -6.648 -5.227 1 93.44 67 ASN B N 1
ATOM 2072 C CA . ASN B 1 67 ? -3.293 -7.562 -4.871 1 93.44 67 ASN B CA 1
ATOM 2073 C C . ASN B 1 67 ? -3.953 -8.156 -6.113 1 93.44 67 ASN B C 1
ATOM 2075 O O . ASN B 1 67 ? -4.312 -9.328 -6.129 1 93.44 67 ASN B O 1
ATOM 2079 N N . ASN B 1 68 ? -4.145 -7.352 -7.09 1 92.81 68 ASN B N 1
ATOM 2080 C CA . ASN B 1 68 ? -4.66 -7.875 -8.352 1 92.81 68 ASN B CA 1
ATOM 2081 C C . ASN B 1 68 ? -3.748 -8.953 -8.922 1 92.81 68 ASN B C 1
ATOM 2083 O O . ASN B 1 68 ? -4.223 -9.961 -9.445 1 92.81 68 ASN B O 1
ATOM 2087 N N . GLU B 1 69 ? -2.488 -8.742 -8.844 1 91.69 69 GLU B N 1
ATOM 2088 C CA . GLU B 1 69 ? -1.527 -9.727 -9.336 1 91.69 69 GLU B CA 1
ATOM 2089 C C . GLU B 1 69 ? -1.607 -11.023 -8.531 1 91.69 69 GLU B C 1
ATOM 2091 O O . GLU B 1 69 ? -1.581 -12.117 -9.102 1 91.69 69 GLU B O 1
ATOM 2096 N N . VAL B 1 70 ? -1.732 -10.891 -7.262 1 92.5 70 VAL B N 1
ATOM 2097 C CA . VAL B 1 70 ? -1.89 -12.055 -6.402 1 92.5 70 VAL B CA 1
ATOM 2098 C C . VAL B 1 70 ? -3.129 -12.844 -6.82 1 92.5 70 VAL B C 1
ATOM 2100 O O . VAL B 1 70 ? -3.064 -14.062 -7.016 1 92.5 70 VAL B O 1
ATOM 2103 N N . LEU B 1 71 ? -4.176 -12.133 -6.973 1 92.81 71 LEU B N 1
ATOM 2104 C CA . LEU B 1 71 ? -5.43 -12.773 -7.355 1 92.81 71 LEU B CA 1
ATOM 2105 C C . LEU B 1 71 ? -5.297 -13.461 -8.711 1 92.81 71 LEU B C 1
ATOM 2107 O O . LEU B 1 71 ? -5.789 -14.57 -8.898 1 92.81 71 LEU B O 1
ATOM 2111 N N . ASP B 1 72 ? -4.625 -12.852 -9.562 1 91.5 72 ASP B N 1
ATOM 2112 C CA . ASP B 1 72 ? -4.414 -13.406 -10.898 1 91.5 72 ASP B CA 1
ATOM 2113 C C . ASP B 1 72 ? -3.557 -14.672 -10.836 1 91.5 72 ASP B C 1
ATOM 2115 O O . ASP B 1 72 ? -3.91 -15.695 -11.414 1 91.5 72 ASP B O 1
ATOM 2119 N N . LEU B 1 73 ? -2.557 -14.594 -10.125 1 91.81 73 LEU B N 1
ATOM 2120 C CA . LEU B 1 73 ? -1.64 -15.719 -9.984 1 91.81 73 LEU B CA 1
ATOM 2121 C C . LEU B 1 73 ? -2.33 -16.906 -9.32 1 91.81 73 LEU B C 1
ATOM 2123 O O . LEU B 1 73 ? -2.014 -18.062 -9.617 1 91.81 73 LEU B O 1
ATOM 2127 N N . LYS B 1 74 ? -3.266 -16.672 -8.539 1 91.88 74 LYS B N 1
ATOM 2128 C CA . LYS B 1 74 ? -4.004 -17.719 -7.855 1 91.88 74 LYS B CA 1
ATOM 2129 C C . LYS B 1 74 ? -5.215 -18.172 -8.672 1 91.88 74 LYS B C 1
ATOM 2131 O O . LYS B 1 74 ? -5.988 -19.016 -8.234 1 91.88 74 LYS B O 1
ATOM 2136 N N . SER B 1 75 ? -5.457 -17.5 -9.797 1 89.31 75 SER B N 1
ATOM 2137 C CA . SER B 1 75 ? -6.621 -17.75 -10.641 1 89.31 75 SER B CA 1
ATOM 2138 C C . SER B 1 75 ? -7.918 -17.422 -9.914 1 89.31 75 SER B C 1
ATOM 2140 O O . SER B 1 75 ? -8.891 -18.172 -10.008 1 89.31 75 SER B O 1
ATOM 2142 N N . MET B 1 76 ? -7.82 -16.312 -9.148 1 89.25 76 MET B N 1
ATOM 2143 C CA . MET B 1 76 ? -8.953 -15.93 -8.32 1 89.25 76 MET B CA 1
ATOM 2144 C C . MET B 1 76 ? -9.453 -14.539 -8.703 1 89.25 76 MET B C 1
ATOM 2146 O O . MET B 1 76 ? -10.141 -13.883 -7.918 1 89.25 76 MET B O 1
ATOM 2150 N N . LEU B 1 77 ? -9.039 -14.062 -9.852 1 89.44 77 LEU B N 1
ATOM 2151 C CA . LEU B 1 77 ? -9.438 -12.727 -10.273 1 89.44 77 LEU B CA 1
ATOM 2152 C C . LEU B 1 77 ? -10.867 -12.727 -10.789 1 89.44 77 LEU B C 1
ATOM 2154 O O . LEU B 1 77 ? -11.102 -12.547 -11.992 1 89.44 77 LEU B O 1
ATOM 2158 N N . SER B 1 78 ? -11.766 -12.875 -10 1 90.19 78 SER B N 1
ATOM 2159 C CA . SER B 1 78 ? -13.211 -12.914 -10.234 1 90.19 78 SER B CA 1
ATOM 2160 C C . SER B 1 78 ? -13.984 -12.516 -8.984 1 90.19 78 SER B C 1
ATOM 2162 O O . SER B 1 78 ? -13.406 -12.352 -7.91 1 90.19 78 SER B O 1
ATOM 2164 N N . ALA B 1 79 ? -15.258 -12.305 -9.125 1 91.62 79 ALA B N 1
ATOM 2165 C CA . ALA B 1 79 ? -16.078 -11.953 -7.969 1 91.62 79 ALA B CA 1
ATOM 2166 C C . ALA B 1 79 ? -16 -13.031 -6.891 1 91.62 79 ALA B C 1
ATOM 2168 O O . ALA B 1 79 ? -15.773 -12.719 -5.715 1 91.62 79 ALA B O 1
ATOM 2169 N N . ARG B 1 80 ? -16.156 -14.234 -7.301 1 92.5 80 ARG B N 1
ATOM 2170 C CA . ARG B 1 80 ? -16.047 -15.359 -6.371 1 92.5 80 ARG B CA 1
ATOM 2171 C C . ARG B 1 80 ? -14.664 -15.438 -5.758 1 92.5 80 ARG B C 1
ATOM 2173 O O . ARG B 1 80 ? -14.516 -15.633 -4.551 1 92.5 80 ARG B O 1
ATOM 2180 N N . GLY B 1 81 ? -13.727 -15.242 -6.59 1 92.06 81 GLY B N 1
ATOM 2181 C CA . GLY B 1 81 ? -12.344 -15.305 -6.141 1 92.06 81 GLY B CA 1
ATOM 2182 C C . GLY B 1 81 ? -12.008 -14.273 -5.086 1 92.06 81 GLY B C 1
ATOM 2183 O O . GLY B 1 81 ? -11.312 -14.57 -4.109 1 92.06 81 GLY B O 1
ATOM 2184 N N . VAL B 1 82 ? -12.469 -13.117 -5.262 1 93 82 VAL B N 1
ATOM 2185 C CA . VAL B 1 82 ? -12.156 -12.055 -4.32 1 93 82 VAL B CA 1
ATOM 2186 C C . VAL B 1 82 ? -12.812 -12.344 -2.973 1 93 82 VAL B C 1
ATOM 2188 O O . VAL B 1 82 ? -12.234 -12.055 -1.919 1 93 82 VAL B O 1
ATOM 2191 N N . ILE B 1 83 ? -13.984 -12.922 -2.953 1 94.06 83 ILE B N 1
ATOM 2192 C CA . ILE B 1 83 ? -14.664 -13.32 -1.723 1 94.06 83 ILE B CA 1
ATOM 2193 C C . ILE B 1 83 ? -13.828 -14.375 -0.993 1 94.06 83 ILE B C 1
ATOM 2195 O O . ILE B 1 83 ? -13.586 -14.258 0.21 1 94.06 83 ILE B O 1
ATOM 2199 N N . GLU B 1 84 ? -13.438 -15.297 -1.709 1 93.38 84 GLU B N 1
ATOM 2200 C CA . GLU B 1 84 ? -12.648 -16.391 -1.137 1 93.38 84 GLU B CA 1
ATOM 2201 C C . GLU B 1 84 ? -11.312 -15.867 -0.596 1 93.38 84 GLU B C 1
ATOM 2203 O O . GLU B 1 84 ? -10.891 -16.25 0.492 1 93.38 84 GLU B O 1
ATOM 2208 N N . HIS B 1 85 ? -10.734 -15.039 -1.395 1 92.94 85 HIS B N 1
ATOM 2209 C CA . HIS B 1 85 ? -9.461 -14.469 -0.974 1 92.94 85 HIS B CA 1
ATOM 2210 C C . HIS B 1 85 ? -9.617 -13.656 0.311 1 92.94 85 HIS B C 1
ATOM 2212 O O . HIS B 1 85 ? -8.773 -13.734 1.206 1 92.94 85 HIS B O 1
ATOM 2218 N N . PHE B 1 86 ? -10.656 -12.898 0.385 1 94.38 86 PHE B N 1
ATOM 2219 C CA . PHE B 1 86 ? -10.945 -12.117 1.582 1 94.38 86 PHE B CA 1
ATOM 2220 C C . PHE B 1 86 ? -11.125 -13.031 2.791 1 94.38 86 PHE B C 1
ATOM 2222 O O . PHE B 1 86 ? -10.562 -12.773 3.857 1 94.38 86 PHE B O 1
ATOM 2229 N N . GLU B 1 87 ? -11.836 -14.062 2.6 1 93.25 87 GLU B N 1
ATOM 2230 C CA . GLU B 1 87 ? -12.047 -15.039 3.67 1 93.25 87 GLU B CA 1
ATOM 2231 C C . GLU B 1 87 ? -10.727 -15.617 4.156 1 93.25 87 GLU B C 1
ATOM 2233 O O . GLU B 1 87 ? -10.508 -15.75 5.363 1 93.25 87 GLU B O 1
ATOM 2238 N N . LEU B 1 88 ? -9.938 -15.938 3.246 1 89.5 88 LEU B N 1
ATOM 2239 C CA . LEU B 1 88 ? -8.641 -16.516 3.578 1 89.5 88 LEU B CA 1
ATOM 2240 C C . LEU B 1 88 ? -7.809 -15.547 4.406 1 89.5 88 LEU B C 1
ATOM 2242 O O . LEU B 1 88 ? -7.125 -15.961 5.348 1 89.5 88 LEU B O 1
ATOM 2246 N N . LYS B 1 89 ? -7.836 -14.305 4.059 1 88.25 89 LYS B N 1
ATOM 2247 C CA . LYS B 1 89 ? -7.035 -13.289 4.734 1 88.25 89 LYS B CA 1
ATOM 2248 C C . LYS B 1 89 ? -7.535 -13.055 6.156 1 88.25 89 LYS B C 1
ATOM 2250 O O . LYS B 1 89 ? -6.746 -12.75 7.055 1 88.25 89 LYS B O 1
ATOM 2255 N N . VAL B 1 90 ? -8.773 -13.188 6.32 1 90.38 90 VAL B N 1
ATOM 2256 C CA . VAL B 1 90 ? -9.336 -12.883 7.633 1 90.38 90 VAL B CA 1
ATOM 2257 C C . VAL B 1 90 ? -9.438 -14.156 8.461 1 90.38 90 VAL B C 1
ATOM 2259 O O . VAL B 1 90 ? -9.688 -14.102 9.672 1 90.38 90 VAL B O 1
ATOM 2262 N N . ASN B 1 91 ? -9.234 -15.281 7.898 1 83.94 91 ASN B N 1
ATOM 2263 C CA . ASN B 1 91 ? -9.438 -16.594 8.484 1 83.94 91 ASN B CA 1
ATOM 2264 C C . ASN B 1 91 ? -8.594 -16.781 9.742 1 83.94 91 ASN B C 1
ATOM 2266 O O . ASN B 1 91 ? -9.047 -17.391 10.719 1 83.94 91 ASN B O 1
ATOM 2270 N N . ASN B 1 92 ? -7.41 -16.281 9.68 1 77.75 92 ASN B N 1
ATOM 2271 C CA . ASN B 1 92 ? -6.504 -16.484 10.805 1 77.75 92 ASN B CA 1
ATOM 2272 C C . ASN B 1 92 ? -7.055 -15.883 12.094 1 77.75 92 ASN B C 1
ATOM 2274 O O . ASN B 1 92 ? -6.691 -16.312 13.188 1 77.75 92 ASN B O 1
ATOM 2278 N N . ASN B 1 93 ? -7.949 -15.047 11.922 1 82.12 93 ASN B N 1
ATOM 2279 C CA . ASN B 1 93 ? -8.484 -14.359 13.094 1 82.12 93 ASN B CA 1
ATOM 2280 C C . ASN B 1 93 ? -9.859 -14.891 13.477 1 82.12 93 ASN B C 1
ATOM 2282 O O . ASN B 1 93 ? -10.461 -14.422 14.445 1 82.12 93 ASN B O 1
ATOM 2286 N N . LEU B 1 94 ? -10.273 -15.859 12.75 1 89.81 94 LEU B N 1
ATOM 2287 C CA . LEU B 1 94 ? -11.602 -16.391 13.023 1 89.81 94 LEU B CA 1
ATOM 2288 C C . LEU B 1 94 ? -11.539 -17.578 13.969 1 89.81 94 LEU B C 1
ATOM 2290 O O . LEU B 1 94 ? -10.602 -18.375 13.898 1 89.81 94 LEU B O 1
ATOM 2294 N N . PRO B 1 95 ? -12.508 -17.719 14.844 1 92.56 95 PRO B N 1
ATOM 2295 C CA . PRO B 1 95 ? -12.609 -18.953 15.625 1 92.56 95 PRO B CA 1
ATOM 2296 C C . PRO B 1 95 ? -12.766 -20.188 14.75 1 92.56 95 PRO B C 1
ATOM 2298 O O . PRO B 1 95 ? -13.406 -20.125 13.695 1 92.56 95 PRO B O 1
ATOM 2301 N N . THR B 1 96 ? -12.32 -21.312 15.219 1 92.25 96 THR B N 1
ATOM 2302 C CA . THR B 1 96 ? -12.305 -22.578 14.477 1 92.25 96 THR B CA 1
ATOM 2303 C C . THR B 1 96 ? -13.719 -22.969 14.047 1 92.25 96 THR B C 1
ATOM 2305 O O . THR B 1 96 ? -13.93 -23.422 12.922 1 92.25 96 THR B O 1
ATOM 2308 N N . LEU B 1 97 ? -14.633 -22.797 14.945 1 92.12 97 LEU B N 1
ATOM 2309 C CA . LEU B 1 97 ? -16.016 -23.172 14.656 1 92.12 97 LEU B CA 1
ATOM 2310 C C . LEU B 1 97 ? -16.547 -22.391 13.461 1 92.12 97 LEU B C 1
ATOM 2312 O O . LEU B 1 97 ? -17.281 -22.938 12.625 1 92.12 97 LEU B O 1
ATOM 2316 N N . ILE B 1 98 ? -16.156 -21.094 13.367 1 92.81 98 ILE B N 1
ATOM 2317 C CA . ILE B 1 98 ? -16.609 -20.219 12.297 1 92.81 98 ILE B CA 1
ATOM 2318 C C . ILE B 1 98 ? -15.859 -20.547 11.008 1 92.81 98 ILE B C 1
ATOM 2320 O O . ILE B 1 98 ? -16.453 -20.594 9.93 1 92.81 98 ILE B O 1
ATOM 2324 N N . ARG B 1 99 ? -14.625 -20.766 11.148 1 90.56 99 ARG B N 1
ATOM 2325 C CA . ARG B 1 99 ? -13.773 -21.078 10.008 1 90.56 99 ARG B CA 1
ATOM 2326 C C . ARG B 1 99 ? -14.25 -22.344 9.305 1 90.56 99 ARG B C 1
ATOM 2328 O O . ARG B 1 99 ? -14.18 -22.438 8.078 1 90.56 99 ARG B O 1
ATOM 2335 N N . ASN B 1 100 ? -14.797 -23.266 10.086 1 90.19 100 ASN B N 1
ATOM 2336 C CA . ASN B 1 100 ? -15.203 -24.562 9.539 1 90.19 100 ASN B CA 1
ATOM 2337 C C . ASN B 1 100 ? -16.688 -24.578 9.203 1 90.19 100 ASN B C 1
ATOM 2339 O O . ASN B 1 100 ? -17.219 -25.609 8.773 1 90.19 100 AS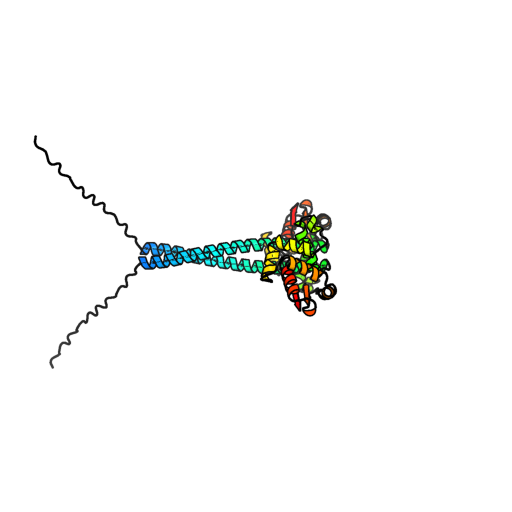N B O 1
ATOM 2343 N N . ASP B 1 101 ? -17.328 -23.469 9.438 1 91.31 101 ASP B N 1
ATOM 2344 C CA . ASP B 1 101 ? -18.75 -23.391 9.117 1 91.31 101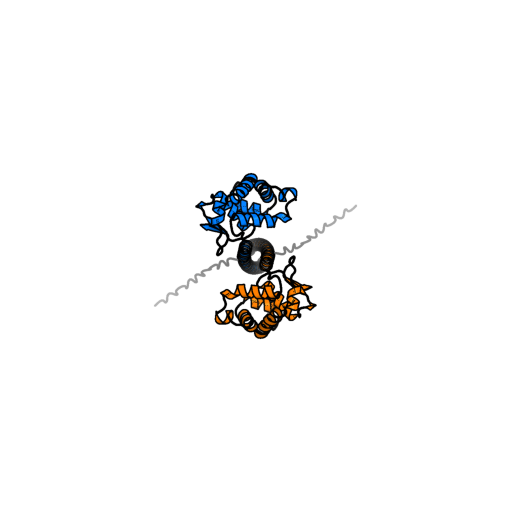 ASP B CA 1
ATOM 2345 C C . ASP B 1 101 ? -18.984 -23.547 7.613 1 91.31 101 ASP B C 1
ATOM 2347 O O . ASP B 1 101 ? -18.359 -22.844 6.809 1 91.31 101 ASP B O 1
ATOM 2351 N N . ARG B 1 102 ? -19.875 -24.422 7.324 1 91.5 102 ARG B N 1
ATOM 2352 C CA . ARG B 1 102 ? -20.141 -24.688 5.914 1 91.5 102 ARG B CA 1
ATOM 2353 C C . ARG B 1 102 ? -20.922 -23.531 5.277 1 91.5 102 ARG B C 1
ATOM 2355 O O . ARG B 1 102 ? -20.859 -23.344 4.059 1 91.5 102 ARG B O 1
ATOM 2362 N N . SER B 1 103 ? -21.609 -22.844 6.102 1 94.31 103 SER B N 1
ATOM 2363 C CA . SER B 1 103 ? -22.391 -21.719 5.605 1 94.31 103 SER B CA 1
ATOM 2364 C C . SER B 1 103 ? -21.547 -20.453 5.465 1 94.31 103 SER B C 1
ATOM 2366 O O . SER B 1 103 ? -21.109 -19.875 6.469 1 94.31 103 SER B O 1
ATOM 2368 N N . ARG B 1 104 ? -21.422 -20 4.293 1 94.5 104 ARG B N 1
ATOM 2369 C CA . ARG B 1 104 ? -20.688 -18.766 4.051 1 94.5 104 ARG B CA 1
ATOM 2370 C C . ARG B 1 104 ? -21.438 -17.562 4.613 1 94.5 104 ARG B C 1
ATOM 2372 O O . ARG B 1 104 ? -20.828 -16.609 5.102 1 94.5 104 ARG B O 1
ATOM 2379 N N . ALA B 1 105 ? -22.797 -17.672 4.492 1 97.06 105 ALA B N 1
ATOM 2380 C CA . ALA B 1 105 ? -23.609 -16.609 5.055 1 97.06 105 ALA B CA 1
ATOM 2381 C C . ALA B 1 105 ? -23.281 -16.391 6.531 1 97.06 105 ALA B C 1
ATOM 2383 O O . ALA B 1 105 ? -23.078 -15.258 6.973 1 97.06 105 ALA B O 1
ATOM 2384 N N . ASN B 1 106 ? -23.156 -17.469 7.168 1 96.5 106 ASN B N 1
ATOM 2385 C CA . ASN B 1 106 ? -22.844 -17.391 8.586 1 96.5 106 ASN B CA 1
ATOM 2386 C C . ASN B 1 106 ? -21.453 -16.828 8.828 1 96.5 106 ASN B C 1
ATOM 2388 O O . ASN B 1 106 ? -21.25 -16.016 9.734 1 96.5 106 ASN B O 1
ATOM 2392 N N . ARG B 1 107 ? -20.5 -17.266 8.094 1 96.31 107 ARG B N 1
ATOM 2393 C CA . ARG B 1 107 ? -19.141 -16.781 8.25 1 96.31 107 ARG B CA 1
ATOM 2394 C C . ARG B 1 107 ? -19.062 -15.273 8.008 1 96.31 107 ARG B C 1
ATOM 2396 O O . ARG B 1 107 ? -18.453 -14.547 8.797 1 96.31 107 ARG B O 1
ATOM 2403 N N . PHE B 1 108 ? -19.766 -14.758 7.012 1 97.56 108 PHE B N 1
ATOM 2404 C CA . PHE B 1 108 ? -19.688 -13.344 6.66 1 97.56 108 PHE B CA 1
ATOM 2405 C C . PHE B 1 108 ? -20.484 -12.492 7.645 1 97.56 108 PHE B C 1
ATOM 2407 O O . PHE B 1 108 ? -20.141 -11.328 7.879 1 97.56 108 PHE B O 1
ATOM 2414 N N . GLU B 1 109 ? -21.516 -13.086 8.188 1 97.5 109 GLU B N 1
ATOM 2415 C CA . GLU B 1 109 ? -22.188 -12.391 9.289 1 97.5 109 GLU B CA 1
ATOM 2416 C C . GLU B 1 109 ? -21.219 -12.125 10.43 1 97.5 109 GLU B C 1
ATOM 2418 O O . GLU B 1 109 ? -21.172 -11.008 10.961 1 97.5 109 GLU B O 1
ATOM 2423 N N . TYR B 1 110 ? -20.531 -13.156 10.711 1 96.81 110 TYR B N 1
ATOM 2424 C CA . TYR B 1 110 ? -19.562 -13.039 11.789 1 96.81 110 TYR B CA 1
ATOM 2425 C C . TYR B 1 110 ? -18.469 -12.039 11.43 1 96.81 110 TYR B C 1
ATOM 2427 O O . TYR B 1 110 ? -18.109 -11.18 12.242 1 96.81 110 TYR B O 1
ATOM 2435 N N . ILE B 1 111 ? -17.906 -12.148 10.305 1 96.56 111 ILE B N 1
ATOM 2436 C CA . ILE B 1 111 ? -16.844 -11.273 9.844 1 96.56 111 ILE B CA 1
ATOM 2437 C C . ILE B 1 111 ? -17.297 -9.82 9.906 1 96.56 111 ILE B C 1
ATOM 2439 O O . ILE B 1 111 ? -16.562 -8.945 10.375 1 96.56 111 ILE B O 1
ATOM 2443 N N . TYR B 1 112 ? -18.484 -9.547 9.469 1 97.19 112 TYR B N 1
ATOM 2444 C CA . TYR B 1 112 ? -19.062 -8.211 9.492 1 97.19 112 TYR B CA 1
ATOM 2445 C C . TYR B 1 112 ? -19.109 -7.656 10.914 1 97.19 112 TYR B C 1
ATOM 2447 O O . TYR B 1 112 ? -18.781 -6.488 11.141 1 97.19 112 TYR B O 1
ATOM 2455 N N . LYS B 1 113 ? -19.422 -8.438 11.828 1 96.06 113 LYS B N 1
ATOM 2456 C CA . LYS B 1 113 ? -19.578 -8 13.219 1 96.06 113 LYS B CA 1
ATOM 2457 C C . LYS B 1 113 ? -18.219 -7.758 13.867 1 96.06 113 LYS B C 1
ATOM 2459 O O . LYS B 1 113 ? -18.062 -6.863 14.695 1 96.06 113 LYS B O 1
ATOM 2464 N N . LYS B 1 114 ? -17.219 -8.531 13.406 1 94.69 114 LYS B N 1
ATOM 2465 C CA . LYS B 1 114 ? -15.969 -8.539 14.164 1 94.69 114 LYS B CA 1
ATOM 2466 C C . LYS B 1 114 ? -14.875 -7.754 13.438 1 94.69 114 LYS B C 1
ATOM 2468 O O . LYS B 1 114 ? -13.922 -7.289 14.062 1 94.69 114 LYS B O 1
ATOM 2473 N N . ASN B 1 115 ? -14.977 -7.699 12.18 1 93.69 115 ASN B N 1
ATOM 2474 C CA . ASN B 1 115 ? -13.977 -6.977 11.406 1 93.69 115 ASN B CA 1
ATOM 2475 C C . ASN B 1 115 ? -14.375 -5.523 11.188 1 93.69 115 ASN B C 1
ATOM 2477 O O . ASN B 1 115 ? -15.172 -5.223 10.289 1 93.69 115 ASN B O 1
ATOM 2481 N N . VAL B 1 116 ? -13.742 -4.742 11.898 1 93.25 116 VAL B N 1
ATOM 2482 C CA . VAL B 1 116 ? -14.125 -3.336 11.938 1 93.25 116 VAL B CA 1
ATOM 2483 C C . VAL B 1 116 ? -13.891 -2.691 10.578 1 93.25 116 VAL B C 1
ATOM 2485 O O . VAL B 1 116 ? -14.719 -1.92 10.094 1 93.25 116 VAL B O 1
ATOM 2488 N N . LYS B 1 117 ? -12.805 -3.01 9.984 1 90.25 117 LYS B N 1
ATOM 2489 C CA . LYS B 1 117 ? -12.5 -2.428 8.68 1 90.25 117 LYS B CA 1
ATOM 2490 C C . LYS B 1 117 ? -13.562 -2.793 7.648 1 90.25 117 LYS B C 1
ATOM 2492 O O . LYS B 1 117 ? -14.086 -1.923 6.953 1 90.25 117 LYS B O 1
ATOM 2497 N N . PHE B 1 118 ? -13.875 -4.02 7.598 1 95.88 118 PHE B N 1
ATOM 2498 C CA . PHE B 1 118 ? -14.875 -4.492 6.652 1 95.88 118 PHE B CA 1
ATOM 2499 C C . PHE B 1 118 ? -16.234 -3.865 6.949 1 95.88 118 PHE B C 1
ATOM 2501 O O . PHE B 1 118 ? -16.922 -3.402 6.035 1 95.88 118 PHE B O 1
ATOM 2508 N N . ARG B 1 119 ? -16.578 -3.801 8.164 1 97.12 119 ARG B N 1
ATOM 2509 C CA . ARG B 1 119 ? -17.844 -3.203 8.57 1 97.12 119 ARG B CA 1
ATOM 2510 C C . ARG B 1 119 ? -17.922 -1.742 8.133 1 97.12 119 ARG B C 1
ATOM 2512 O O . ARG B 1 119 ? -18.969 -1.285 7.66 1 97.12 119 ARG B O 1
ATOM 2519 N N . ASN B 1 120 ? -16.859 -1.108 8.289 1 95.69 120 ASN B N 1
ATOM 2520 C CA . ASN B 1 120 ? -16.828 0.291 7.875 1 95.69 120 ASN B CA 1
ATOM 2521 C C . ASN B 1 120 ? -17.016 0.439 6.367 1 95.69 120 ASN B C 1
ATOM 2523 O O . ASN B 1 120 ? -17.75 1.319 5.91 1 95.69 120 ASN B O 1
ATOM 2527 N N . GLU B 1 121 ? -16.375 -0.378 5.652 1 95.94 121 GLU B N 1
ATOM 2528 C CA . GLU B 1 121 ? -16.531 -0.333 4.199 1 95.94 121 GLU B CA 1
ATOM 2529 C C . GLU B 1 121 ? -17.969 -0.638 3.783 1 95.94 121 GLU B C 1
ATOM 2531 O O . GLU B 1 121 ? -18.5 -0.012 2.863 1 95.94 121 GLU B O 1
ATOM 2536 N N . ILE B 1 122 ? -18.547 -1.568 4.453 1 98.25 122 ILE B N 1
ATOM 2537 C CA . ILE B 1 122 ? -19.938 -1.897 4.188 1 98.25 122 ILE B CA 1
ATOM 2538 C C . ILE B 1 122 ? -20.812 -0.679 4.457 1 98.25 122 ILE B C 1
ATOM 2540 O O . ILE B 1 122 ? -21.703 -0.355 3.66 1 98.25 122 ILE B O 1
ATOM 2544 N N . HIS B 1 123 ? -20.547 0.006 5.398 1 97.31 123 HIS B N 1
ATOM 2545 C CA . HIS B 1 123 ? -21.375 1.13 5.797 1 97.31 123 HIS B CA 1
ATOM 2546 C C . HIS B 1 123 ? -21.172 2.326 4.875 1 97.31 123 HIS B C 1
ATOM 2548 O O . HIS B 1 123 ? -22 3.24 4.84 1 97.31 123 HIS B O 1
ATOM 2554 N N . LYS B 1 124 ? -20.141 2.334 4.238 1 95.81 124 LYS B N 1
ATOM 2555 C CA . LYS B 1 124 ? -19.969 3.359 3.211 1 95.81 124 LYS B CA 1
ATOM 2556 C C . LYS B 1 124 ? -20.938 3.139 2.049 1 95.81 124 LYS B C 1
ATOM 2558 O O . LYS B 1 124 ? -21.359 4.094 1.404 1 95.81 124 LYS B O 1
ATOM 2563 N N . GLU B 1 125 ? -21.141 1.938 1.797 1 95.69 125 GLU B N 1
ATOM 2564 C CA . GLU B 1 125 ? -21.953 1.559 0.636 1 95.69 125 GLU B CA 1
ATOM 2565 C C . GLU B 1 125 ? -23.422 1.426 1.001 1 95.69 125 GLU B C 1
ATOM 2567 O O . GLU B 1 125 ? -24.297 1.631 0.157 1 95.69 125 GLU B O 1
ATOM 2572 N N . PHE B 1 126 ? -23.547 1.033 2.281 1 96.62 126 PHE B N 1
ATOM 2573 C CA . PHE B 1 126 ? -24.906 0.766 2.74 1 96.62 126 PHE B CA 1
ATOM 2574 C C . PHE B 1 126 ? -25.25 1.635 3.943 1 96.62 126 PHE B C 1
ATOM 2576 O O . PHE B 1 126 ? -24.469 1.719 4.898 1 96.62 126 PHE B O 1
ATOM 2583 N N . SER B 1 127 ? -26.328 2.287 3.902 1 93.19 127 SER B N 1
ATOM 2584 C CA . SER B 1 127 ? -26.781 3.096 5.031 1 93.19 127 SER B CA 1
ATOM 2585 C C . SER B 1 127 ? -27.344 2.223 6.145 1 93.19 127 SER B C 1
ATOM 2587 O O . SER B 1 127 ? -27.094 2.467 7.324 1 93.19 127 SER B O 1
ATOM 2589 N N . ASN B 1 128 ? -28.203 1.309 5.77 1 91.62 128 ASN B N 1
ATOM 2590 C CA . ASN B 1 128 ? -28.828 0.405 6.723 1 91.62 128 ASN B CA 1
ATOM 2591 C C . ASN B 1 128 ? -28.812 -1.037 6.227 1 91.62 128 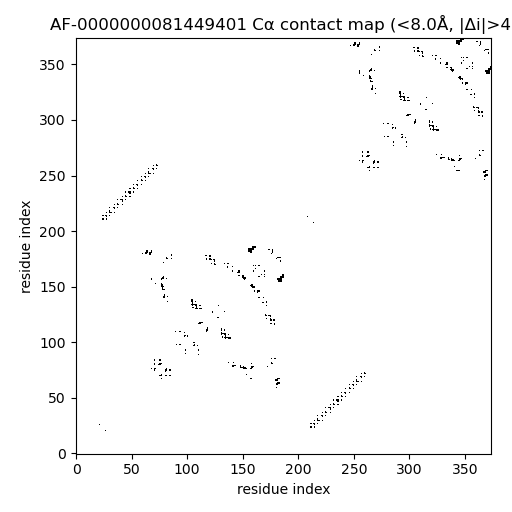ASN B C 1
ATOM 2593 O O . ASN B 1 128 ? -29.5 -1.371 5.25 1 91.62 128 ASN B O 1
ATOM 2597 N N . ILE B 1 129 ? -27.922 -1.831 6.758 1 96.69 129 ILE B N 1
ATOM 2598 C CA . ILE B 1 129 ? -27.844 -3.238 6.387 1 96.69 129 ILE B CA 1
ATOM 2599 C C . ILE B 1 129 ? -27.562 -4.086 7.625 1 96.69 129 ILE B C 1
ATOM 2601 O O . ILE B 1 129 ? -26.797 -3.684 8.5 1 96.69 129 ILE B O 1
ATOM 2605 N N . SER B 1 130 ? -28.234 -5.188 7.688 1 97.38 130 SER B N 1
ATOM 2606 C CA . SER B 1 130 ? -28.031 -6.07 8.828 1 97.38 130 SER B CA 1
ATOM 2607 C C . SER B 1 130 ? -26.891 -7.043 8.578 1 97.38 130 SER B C 1
ATOM 2609 O O . SER B 1 130 ? -26.5 -7.262 7.43 1 97.38 130 SER B O 1
ATOM 2611 N N . ALA B 1 131 ? -26.438 -7.625 9.625 1 97.88 131 ALA B N 1
ATOM 2612 C CA . ALA B 1 131 ? -25.406 -8.648 9.516 1 97.88 131 ALA B CA 1
ATOM 2613 C C . ALA B 1 131 ? -25.891 -9.828 8.68 1 97.88 131 ALA B C 1
ATOM 2615 O O . ALA B 1 131 ? -25.125 -10.375 7.879 1 97.88 131 ALA B O 1
ATOM 2616 N N . ARG B 1 132 ? -27.078 -10.164 8.898 1 97.75 132 ARG B N 1
ATOM 2617 C CA . ARG B 1 132 ? -27.672 -11.266 8.148 1 97.75 132 ARG B CA 1
ATOM 2618 C C . ARG B 1 132 ? -27.688 -10.969 6.656 1 97.75 132 ARG B C 1
ATOM 2620 O O . ARG B 1 132 ? -27.375 -11.836 5.84 1 97.75 132 ARG B O 1
ATOM 2627 N N . ASP B 1 133 ? -28.047 -9.789 6.309 1 98.12 133 ASP B N 1
ATOM 2628 C CA . ASP B 1 133 ? -28.094 -9.391 4.906 1 98.12 133 ASP B CA 1
ATOM 2629 C C . ASP B 1 133 ? -26.703 -9.5 4.27 1 98.12 133 ASP B C 1
ATOM 2631 O O . ASP B 1 133 ? -26.562 -9.938 3.127 1 98.12 133 ASP B O 1
ATOM 2635 N N . VAL B 1 134 ? -25.719 -9.078 5 1 98.56 134 VAL B N 1
ATOM 2636 C CA . VAL B 1 134 ? -24.344 -9.141 4.52 1 98.56 134 VAL B CA 1
ATOM 2637 C C . VAL B 1 134 ? -23.953 -10.594 4.234 1 98.56 134 VAL B C 1
ATOM 2639 O O . VAL B 1 134 ? -23.344 -10.891 3.203 1 98.56 134 VAL B O 1
ATOM 2642 N N . GLY B 1 135 ? -24.312 -11.453 5.168 1 98.25 135 GLY B N 1
ATOM 2643 C CA . GLY B 1 135 ? -24.047 -12.867 4.965 1 98.25 135 GLY B CA 1
ATOM 2644 C C . GLY B 1 135 ? -24.734 -13.422 3.729 1 98.25 135 GLY B C 1
ATOM 2645 O O . GLY B 1 135 ? -24.109 -14.164 2.957 1 98.25 135 GLY B O 1
ATOM 2646 N N . GLU B 1 136 ? -25.938 -13.086 3.533 1 97.88 136 GLU B N 1
ATOM 2647 C CA . GLU B 1 136 ? -26.703 -13.562 2.387 1 97.88 136 GLU B CA 1
ATOM 2648 C C . GLU B 1 136 ? -26.109 -13.055 1.076 1 97.88 136 GLU B C 1
ATOM 2650 O O . GLU B 1 136 ? -26.031 -13.797 0.094 1 97.88 136 GLU B O 1
ATOM 2655 N N . LEU B 1 137 ? -25.703 -11.852 1.055 1 97.88 137 LEU B N 1
ATOM 2656 C CA . LEU B 1 137 ? -25.062 -11.289 -0.134 1 97.88 137 LEU B CA 1
ATOM 2657 C C . LEU B 1 137 ? -23.797 -12.062 -0.491 1 97.88 137 LEU B C 1
ATOM 2659 O O . LEU B 1 137 ? -23.547 -12.328 -1.667 1 97.88 137 LEU B O 1
ATOM 2663 N N . ALA B 1 138 ? -23.031 -12.359 0.526 1 97.69 138 ALA B N 1
ATOM 2664 C CA . ALA B 1 138 ? -21.797 -13.125 0.296 1 97.69 138 ALA B CA 1
ATOM 2665 C C . ALA B 1 138 ? -22.109 -14.469 -0.355 1 97.69 138 ALA B C 1
ATOM 2667 O O . ALA B 1 138 ? -21.453 -14.859 -1.327 1 97.69 138 ALA B O 1
ATOM 2668 N N . GLU B 1 139 ? -23.078 -15.047 0.195 1 97 139 GLU B N 1
ATOM 2669 C CA . GLU B 1 139 ? -23.484 -16.359 -0.323 1 97 139 GLU B CA 1
ATOM 2670 C C . GLU B 1 139 ? -24.031 -16.25 -1.741 1 97 139 GLU B C 1
ATOM 2672 O O . GLU B 1 139 ? -23.719 -17.062 -2.602 1 97 139 GLU B O 1
ATOM 2677 N N . GLU B 1 140 ? -24.812 -15.32 -2.014 1 96.38 140 GLU B N 1
ATOM 2678 C CA . GLU B 1 140 ? -25.422 -15.109 -3.328 1 96.38 140 GLU B CA 1
ATOM 2679 C C . GLU B 1 140 ? -24.344 -14.883 -4.391 1 96.38 140 GLU B C 1
ATOM 2681 O O . GLU B 1 140 ? -24.375 -15.5 -5.457 1 96.38 140 GLU B O 1
ATOM 2686 N N . VAL B 1 141 ? -23.422 -14 -4.109 1 95.06 141 VAL B N 1
ATOM 2687 C CA . VAL B 1 141 ? -22.359 -13.688 -5.07 1 95.06 141 VAL B CA 1
ATOM 2688 C C . VAL B 1 141 ? -21.5 -14.922 -5.301 1 95.06 141 VAL B C 1
ATOM 2690 O O . VAL B 1 141 ? -21.141 -15.234 -6.441 1 95.06 141 VAL B O 1
ATOM 2693 N N . PHE B 1 142 ? -21.234 -15.586 -4.266 1 94.94 142 PHE B N 1
ATOM 2694 C CA . PHE B 1 142 ? -20.375 -16.766 -4.355 1 94.94 142 PHE B CA 1
ATOM 2695 C C . PHE B 1 142 ? -21.016 -17.844 -5.219 1 94.94 142 PHE B C 1
ATOM 2697 O O . PHE B 1 142 ? -20.344 -18.516 -5.996 1 94.94 142 PHE B O 1
ATOM 2704 N N . ASN B 1 143 ? -22.266 -17.922 -5.074 1 94.19 143 ASN B N 1
ATOM 2705 C CA . ASN B 1 143 ? -22.984 -19.016 -5.742 1 94.19 143 ASN B CA 1
ATOM 2706 C C . ASN B 1 143 ? -23.375 -18.625 -7.164 1 94.19 143 ASN B C 1
ATOM 2708 O O . ASN B 1 143 ? -23.891 -19.453 -7.918 1 94.19 143 ASN B O 1
ATOM 2712 N N . ASN B 1 144 ? -23.109 -17.422 -7.535 1 91.38 144 ASN B N 1
ATOM 2713 C CA . ASN B 1 144 ? -23.438 -16.984 -8.891 1 91.38 144 ASN B CA 1
ATOM 2714 C C . ASN B 1 144 ? -22.344 -17.391 -9.883 1 91.38 144 ASN B C 1
ATOM 2716 O O . ASN B 1 144 ? -21.656 -16.531 -10.43 1 91.38 144 ASN B O 1
ATOM 2720 N N . SER B 1 145 ? -22.219 -18.594 -10.227 1 85.19 145 SER B N 1
ATOM 2721 C CA . SER B 1 145 ? -21.156 -19.172 -11.047 1 85.19 145 SER B CA 1
ATOM 2722 C C . SER B 1 145 ? -21.203 -18.641 -12.469 1 85.19 145 SER B C 1
ATOM 2724 O O . SER B 1 145 ? -20.156 -18.422 -13.094 1 85.19 145 SER B O 1
ATOM 2726 N N . SER B 1 146 ? -22.375 -18.422 -12.969 1 83.94 146 SER B N 1
ATOM 2727 C CA . SER B 1 146 ? -22.516 -17.906 -14.328 1 83.94 146 SER B CA 1
ATOM 2728 C C . SER B 1 146 ? -21.906 -16.516 -14.461 1 83.94 146 SER B C 1
ATOM 2730 O O . SER B 1 146 ? -21.172 -16.25 -15.422 1 83.94 146 SER B O 1
ATOM 2732 N N . ALA B 1 147 ? -22.094 -15.758 -13.531 1 84.75 147 ALA B N 1
ATOM 2733 C CA . ALA B 1 147 ? -21.547 -14.406 -13.531 1 84.75 147 ALA B CA 1
ATOM 2734 C C . ALA B 1 147 ? -20.031 -14.422 -13.336 1 84.75 147 ALA B C 1
ATOM 2736 O O . ALA B 1 147 ? -19.312 -13.625 -13.938 1 84.75 147 ALA B O 1
ATOM 2737 N N . ASP B 1 148 ? -19.578 -15.336 -12.586 1 82.88 148 ASP B N 1
ATOM 2738 C CA . ASP B 1 148 ? -18.172 -15.406 -12.219 1 82.88 148 ASP B CA 1
ATOM 2739 C C . ASP B 1 148 ? -17.297 -15.727 -13.43 1 82.88 148 ASP B C 1
ATOM 2741 O O . ASP B 1 148 ? -16.203 -15.195 -13.57 1 82.88 148 ASP B O 1
ATOM 2745 N N . ILE B 1 149 ? -17.719 -16.5 -14.281 1 76.06 149 ILE B N 1
ATOM 2746 C CA . ILE B 1 149 ? -16.984 -16.922 -15.469 1 76.06 149 ILE B CA 1
ATOM 2747 C C . ILE B 1 149 ? -16.688 -15.703 -16.344 1 76.06 149 ILE B C 1
ATOM 2749 O O . ILE B 1 149 ? -15.648 -15.656 -17.016 1 76.06 149 ILE B O 1
ATOM 2753 N N . HIS B 1 150 ? -17.453 -14.656 -16.234 1 70.12 150 HIS B N 1
ATOM 2754 C CA . HIS B 1 150 ? -17.328 -13.508 -17.125 1 70.12 150 HIS B CA 1
ATOM 2755 C C . HIS B 1 150 ? -16.609 -12.359 -16.422 1 70.12 150 HIS B C 1
ATOM 2757 O O . HIS B 1 150 ? -16.344 -11.32 -17.047 1 70.12 150 HIS B O 1
ATOM 2763 N N . SER B 1 151 ? -16.297 -12.555 -15.258 1 67.06 151 SER B N 1
ATOM 2764 C CA . SER B 1 151 ? -15.727 -11.461 -14.484 1 67.06 151 SER B CA 1
ATOM 2765 C C . SER B 1 151 ? -14.211 -11.43 -14.578 1 67.06 151 SER B C 1
ATOM 2767 O O . SER B 1 151 ? -13.562 -10.508 -14.07 1 67.06 151 SER B O 1
ATOM 2769 N N . SER B 1 152 ? -13.633 -12.344 -15.297 1 63.03 152 SER B N 1
ATOM 2770 C CA . SER B 1 152 ? -12.172 -12.43 -15.305 1 63.03 152 SER B CA 1
ATOM 2771 C C . SER B 1 152 ? -11.57 -11.5 -16.344 1 63.03 152 SER B C 1
ATOM 2773 O O . SER B 1 152 ? -11.992 -11.492 -17.5 1 63.03 152 SER B O 1
ATOM 2775 N N . ASN B 1 153 ? -11.148 -10.305 -15.891 1 61.09 153 ASN B N 1
ATOM 2776 C CA . ASN B 1 153 ? -10.336 -9.453 -16.75 1 61.09 153 ASN B CA 1
ATOM 2777 C C . ASN B 1 153 ? -8.906 -9.328 -16.234 1 61.09 153 ASN B C 1
ATOM 2779 O O . ASN B 1 153 ? -8.68 -8.734 -15.18 1 61.09 153 ASN B O 1
ATOM 2783 N N . ARG B 1 154 ? -8.008 -9.992 -16.875 1 59.41 154 ARG B N 1
ATOM 2784 C CA . ARG B 1 154 ? -6.609 -10.094 -16.453 1 59.41 154 ARG B CA 1
ATOM 2785 C C . ARG B 1 154 ? -5.953 -8.719 -16.391 1 59.41 154 ARG B C 1
ATOM 2787 O O . ARG B 1 154 ? -5.062 -8.492 -15.562 1 59.41 154 ARG B O 1
ATOM 2794 N N . GLN B 1 155 ? -6.477 -7.754 -17.25 1 60.31 155 GLN B N 1
ATOM 2795 C CA . GLN B 1 155 ? -5.691 -6.535 -17.391 1 60.31 155 GLN B CA 1
ATOM 2796 C C . GLN B 1 155 ? -6.18 -5.445 -16.438 1 60.31 155 GLN B C 1
ATOM 2798 O O . GLN B 1 155 ? -5.438 -4.516 -16.125 1 60.31 155 GLN B O 1
ATOM 2803 N N . GLY B 1 156 ? -7.137 -5.867 -15.609 1 71.44 156 GLY B N 1
ATOM 2804 C CA . GLY B 1 156 ? -7.633 -4.645 -14.992 1 71.44 156 GLY B CA 1
ATOM 2805 C C . GLY B 1 156 ? -8.25 -4.879 -13.625 1 71.44 156 GLY B C 1
ATOM 2806 O O . GLY B 1 156 ? -8.906 -3.988 -13.078 1 71.44 156 GLY B O 1
ATOM 2807 N N . GLY B 1 157 ? -8.031 -6.004 -13.109 1 85.12 157 GLY B N 1
ATOM 2808 C CA . GLY B 1 157 ? -8.664 -6.262 -11.828 1 85.12 157 GLY B CA 1
ATOM 2809 C C . GLY B 1 157 ? -9.977 -7.016 -11.945 1 85.12 157 GLY B C 1
ATOM 2810 O O . GLY B 1 157 ? -10.227 -7.676 -12.953 1 85.12 157 GLY B O 1
ATOM 2811 N N . VAL B 1 158 ? -10.75 -6.934 -10.906 1 87.38 158 VAL B N 1
ATOM 2812 C CA . VAL B 1 158 ? -12.031 -7.625 -10.875 1 87.38 158 VAL B CA 1
ATOM 2813 C C . VAL B 1 158 ? -13.055 -6.867 -11.727 1 87.38 158 VAL B C 1
ATOM 2815 O O . VAL B 1 158 ? -13.234 -5.66 -11.555 1 87.38 158 VAL B O 1
ATOM 2818 N N . CYS B 1 159 ? -13.633 -7.52 -12.656 1 89.19 159 CYS B N 1
ATOM 2819 C CA . CYS B 1 159 ? -14.633 -6.91 -13.516 1 89.19 159 CYS B CA 1
ATOM 2820 C C . CYS B 1 159 ? -16.031 -7.402 -13.156 1 89.19 159 CYS B C 1
ATOM 2822 O O . CYS B 1 159 ? -16.312 -8.602 -13.242 1 89.19 159 CYS B O 1
ATOM 2824 N N . ILE B 1 160 ? -16.859 -6.488 -12.82 1 88.88 160 ILE B N 1
ATOM 2825 C CA . ILE B 1 160 ? -18.234 -6.789 -12.453 1 88.88 160 ILE B CA 1
ATOM 2826 C C . ILE B 1 160 ? -19.188 -6.262 -13.539 1 88.88 160 ILE B C 1
ATOM 2828 O O . ILE B 1 160 ? -19.266 -5.051 -13.75 1 88.88 160 ILE B O 1
ATOM 2832 N N . ARG B 1 161 ? -19.875 -7.223 -14.141 1 87.62 161 ARG B N 1
ATOM 2833 C CA . ARG B 1 161 ? -20.828 -6.816 -15.164 1 87.62 161 ARG B CA 1
ATOM 2834 C C . ARG B 1 161 ? -22.188 -6.496 -14.539 1 87.62 161 ARG B C 1
ATOM 2836 O O . ARG B 1 161 ? -22.75 -7.324 -13.82 1 87.62 161 ARG B O 1
ATOM 2843 N N . ARG B 1 162 ? -22.719 -5.375 -14.891 1 90.44 162 ARG B N 1
ATOM 2844 C CA . ARG B 1 162 ? -23.969 -4.895 -14.305 1 90.44 162 ARG B CA 1
ATOM 2845 C C . ARG B 1 162 ? -25.094 -5.887 -14.531 1 90.44 162 ARG B C 1
ATOM 2847 O O . ARG B 1 162 ? -25.969 -6.059 -13.672 1 90.44 162 ARG B O 1
ATOM 2854 N N . ARG B 1 163 ? -25.016 -6.523 -15.648 1 91 163 ARG B N 1
ATOM 2855 C CA . ARG B 1 163 ? -26.094 -7.434 -15.992 1 91 163 ARG B CA 1
ATOM 2856 C C . ARG B 1 163 ? -26.047 -8.695 -15.148 1 91 163 ARG B C 1
ATOM 2858 O O . ARG B 1 163 ? -27.062 -9.375 -14.969 1 91 163 ARG B O 1
ATOM 2865 N N . ASP B 1 164 ? -24.953 -8.961 -14.602 1 91.62 164 ASP B N 1
ATOM 2866 C CA . ASP B 1 164 ? -24.75 -10.258 -13.953 1 91.62 164 ASP B CA 1
ATOM 2867 C C . ASP B 1 164 ? -24.922 -10.141 -12.438 1 91.62 164 ASP B C 1
ATOM 2869 O O . ASP B 1 164 ? -25.078 -11.156 -11.75 1 91.62 164 ASP B O 1
ATOM 2873 N N . TYR B 1 165 ? -24.953 -8.883 -11.906 1 93.12 165 TYR B N 1
ATOM 2874 C CA . TYR B 1 165 ? -25.047 -8.664 -10.469 1 93.12 165 TYR B CA 1
ATOM 2875 C C . TYR B 1 165 ? -26.031 -7.543 -10.148 1 93.12 165 TYR B C 1
ATOM 2877 O O . TYR B 1 165 ? -26.062 -6.523 -10.844 1 93.12 165 TYR B O 1
ATOM 2885 N N . SER B 1 166 ? -26.75 -7.785 -9.156 1 94.25 166 SER B N 1
ATOM 2886 C CA . SER B 1 166 ? -27.672 -6.742 -8.695 1 94.25 166 SER B CA 1
ATOM 2887 C C . SER B 1 166 ? -26.906 -5.555 -8.117 1 94.25 166 SER B C 1
ATOM 2889 O O . SER B 1 166 ? -25.703 -5.652 -7.863 1 94.25 166 SER B O 1
ATOM 2891 N N . LYS B 1 167 ? -27.609 -4.488 -7.934 1 95.5 167 LYS B N 1
ATOM 2892 C CA . LYS B 1 167 ? -27 -3.291 -7.367 1 95.5 167 LYS B CA 1
ATOM 2893 C C . LYS B 1 167 ? -26.406 -3.578 -5.992 1 95.5 167 LYS B C 1
ATOM 2895 O O . LYS B 1 167 ? -25.297 -3.156 -5.691 1 95.5 167 LYS B O 1
ATOM 2900 N N . ASN B 1 168 ? -27.125 -4.262 -5.16 1 96.5 168 ASN B N 1
ATOM 2901 C CA . ASN B 1 168 ? -26.641 -4.586 -3.816 1 96.5 168 ASN B CA 1
ATOM 2902 C C . ASN B 1 168 ? -25.438 -5.512 -3.854 1 96.5 168 ASN B C 1
ATOM 2904 O O . ASN B 1 168 ? -24.5 -5.348 -3.068 1 96.5 168 ASN B O 1
ATOM 2908 N N . GLN B 1 169 ? -25.484 -6.398 -4.758 1 96.06 169 GLN B N 1
ATOM 2909 C CA . GLN B 1 169 ? -24.344 -7.289 -4.922 1 96.06 169 GLN B CA 1
ATOM 2910 C C . GLN B 1 169 ? -23.109 -6.516 -5.359 1 96.06 169 GLN B C 1
ATOM 2912 O O . GLN B 1 169 ? -22 -6.77 -4.867 1 96.06 169 GLN B O 1
ATOM 2917 N N . ARG B 1 170 ? -23.281 -5.547 -6.156 1 95.38 170 ARG B N 1
ATOM 2918 C CA . ARG B 1 170 ? -22.172 -4.723 -6.605 1 95.38 170 ARG B CA 1
ATOM 2919 C C . ARG B 1 170 ? -21.609 -3.881 -5.461 1 95.38 170 ARG B C 1
ATOM 2921 O O . ARG B 1 170 ? -20.391 -3.762 -5.309 1 95.38 170 ARG B O 1
ATOM 2928 N N . LYS B 1 171 ? -22.453 -3.371 -4.707 1 96.69 171 LYS B N 1
ATOM 2929 C CA . LYS B 1 171 ? -22.031 -2.609 -3.531 1 96.69 171 LYS B CA 1
ATOM 2930 C C . LYS B 1 171 ? -21.25 -3.486 -2.557 1 96.69 171 LYS B C 1
ATOM 2932 O O . LYS B 1 171 ? -20.219 -3.068 -2.025 1 96.69 171 LYS B O 1
ATOM 2937 N N . PHE B 1 172 ? -21.766 -4.656 -2.326 1 97.56 172 PHE B N 1
ATOM 2938 C CA . PHE B 1 172 ? -21.109 -5.621 -1.449 1 97.56 172 PHE B CA 1
ATOM 2939 C C . PHE B 1 172 ? -19.719 -5.953 -1.959 1 97.56 172 PHE B C 1
ATOM 2941 O O . PHE B 1 172 ? -18.75 -5.938 -1.193 1 97.56 172 PHE B O 1
ATOM 2948 N N . LEU B 1 173 ? -19.641 -6.172 -3.234 1 95.62 173 LEU B N 1
ATOM 2949 C CA . LEU B 1 173 ? -18.359 -6.488 -3.85 1 95.62 173 LEU B CA 1
ATOM 2950 C C . LEU B 1 173 ? -17.391 -5.305 -3.756 1 95.62 173 LEU B C 1
ATOM 2952 O O . LEU B 1 173 ? -16.203 -5.484 -3.52 1 95.62 173 LEU B O 1
ATOM 2956 N N . SER B 1 174 ? -17.891 -4.113 -3.947 1 95.38 174 SER B N 1
ATOM 2957 C CA . SER B 1 174 ? -17.062 -2.912 -3.781 1 95.38 174 SER B CA 1
ATOM 2958 C C . SER B 1 174 ? -16.484 -2.836 -2.377 1 95.38 174 SER B C 1
ATOM 2960 O O . SER B 1 174 ? -15.297 -2.539 -2.209 1 95.38 174 SER B O 1
ATOM 2962 N N . ALA B 1 175 ? -17.281 -3.121 -1.417 1 96.62 175 ALA B N 1
ATOM 2963 C CA . ALA B 1 175 ? -16.828 -3.094 -0.029 1 96.62 175 ALA B CA 1
ATOM 2964 C C . ALA B 1 175 ? -15.734 -4.129 0.212 1 96.62 175 ALA B C 1
ATOM 2966 O O . ALA B 1 175 ? -14.758 -3.863 0.919 1 96.62 175 ALA B O 1
ATOM 2967 N N . ILE B 1 176 ? -15.898 -5.309 -0.352 1 95.81 176 ILE B N 1
ATOM 2968 C CA . ILE B 1 176 ? -14.891 -6.352 -0.227 1 95.81 176 ILE B CA 1
ATOM 2969 C C . ILE B 1 176 ? -13.586 -5.887 -0.868 1 95.81 176 ILE B C 1
ATOM 2971 O O . ILE B 1 176 ? -12.516 -5.992 -0.262 1 95.81 176 ILE B O 1
ATOM 2975 N N . CYS B 1 177 ? -13.656 -5.312 -2.021 1 94.06 177 CYS B N 1
ATOM 2976 C CA . CYS B 1 177 ? -12.484 -4.895 -2.775 1 94.06 177 CYS B CA 1
ATOM 2977 C C . CYS B 1 177 ? -11.75 -3.76 -2.064 1 94.06 177 CYS B C 1
ATOM 2979 O O . CYS B 1 177 ? -10.531 -3.643 -2.168 1 94.06 177 CYS B O 1
ATOM 2981 N N . GLU B 1 178 ? -12.492 -3.006 -1.374 1 92.81 178 GLU B N 1
ATOM 2982 C CA . GLU B 1 178 ? -11.859 -1.944 -0.597 1 92.81 178 GLU B CA 1
ATOM 2983 C C . GLU B 1 178 ? -11.227 -2.496 0.675 1 92.81 178 GLU B C 1
ATOM 2985 O O . GLU B 1 178 ? -10.242 -1.939 1.177 1 92.81 178 GLU B O 1
ATOM 2990 N N . SER B 1 179 ? -11.75 -3.557 1.191 1 92.62 179 SER B N 1
ATOM 2991 C CA . SER B 1 179 ? -11.234 -4.172 2.412 1 92.62 179 SER B CA 1
ATOM 2992 C C . SER B 1 179 ? -9.93 -4.914 2.148 1 92.62 179 SER B C 1
ATOM 2994 O O . SER B 1 179 ? -9.062 -4.98 3.021 1 92.62 179 SER B O 1
ATOM 2996 N N . ILE B 1 180 ? -9.766 -5.586 1.11 1 89.19 180 ILE B N 1
ATOM 2997 C CA . ILE B 1 180 ? -8.547 -6.168 0.559 1 89.19 180 ILE B CA 1
ATOM 2998 C C . ILE B 1 180 ? -8.195 -5.477 -0.757 1 89.19 180 ILE B C 1
ATOM 3000 O O . ILE B 1 180 ? -8.461 -6.012 -1.836 1 89.19 180 ILE B O 1
ATOM 3004 N N . PRO B 1 181 ? -7.707 -4.305 -0.514 1 86.81 181 PRO B N 1
ATOM 3005 C CA . PRO B 1 181 ? -7.75 -3.385 -1.653 1 86.81 181 PRO B CA 1
ATOM 3006 C C . PRO B 1 181 ? -7.363 -4.059 -2.969 1 86.81 181 PRO B C 1
ATOM 3008 O O . PRO B 1 181 ? -6.254 -4.582 -3.094 1 86.81 181 PRO B O 1
ATOM 3011 N N . CYS B 1 182 ? -8.234 -4.086 -3.795 1 90.81 182 CYS B N 1
ATOM 3012 C CA . CYS B 1 182 ? -8.031 -4.512 -5.176 1 90.81 182 CYS B CA 1
ATOM 3013 C C . CYS B 1 182 ? -8.859 -3.656 -6.133 1 90.81 182 CYS B C 1
ATOM 3015 O O . CYS B 1 182 ? -9.742 -2.908 -5.699 1 90.81 182 CYS B O 1
ATOM 3017 N N . THR B 1 183 ? -8.523 -3.686 -7.398 1 89.06 183 THR B N 1
ATOM 3018 C CA . THR B 1 183 ? -9.227 -2.873 -8.391 1 89.06 183 THR B CA 1
ATOM 3019 C C . THR B 1 183 ? -10.508 -3.561 -8.844 1 89.06 183 THR B C 1
ATOM 3021 O O . THR B 1 183 ? -10.516 -4.766 -9.109 1 89.06 183 THR B O 1
ATOM 3024 N N . MET B 1 184 ? -11.523 -2.82 -8.812 1 89 184 MET B N 1
ATOM 3025 C CA . MET B 1 184 ? -12.812 -3.307 -9.297 1 89 184 MET B CA 1
ATOM 3026 C C . MET B 1 184 ? -13.414 -2.336 -10.312 1 89 184 MET B C 1
ATOM 3028 O O . MET B 1 184 ? -13.422 -1.126 -10.078 1 89 184 MET B O 1
ATOM 3032 N N . THR B 1 185 ? -13.82 -2.875 -11.375 1 88.19 185 THR B N 1
ATOM 3033 C CA . THR B 1 185 ? -14.516 -2.086 -12.383 1 88.19 185 THR B CA 1
ATOM 3034 C C . THR B 1 185 ? -15.93 -2.609 -12.594 1 88.19 185 THR B C 1
ATOM 3036 O O . THR B 1 185 ? -16.188 -3.811 -12.477 1 88.19 185 THR B O 1
ATOM 3039 N N . VAL B 1 186 ? -16.797 -1.688 -12.844 1 86.38 186 VAL B N 1
ATOM 3040 C CA . VAL B 1 186 ? -18.172 -2.035 -13.141 1 86.38 186 VAL B CA 1
ATOM 3041 C C . VAL B 1 186 ? -18.5 -1.672 -14.586 1 86.38 186 VAL B C 1
ATOM 3043 O O . VAL B 1 186 ? -18.266 -0.542 -15.016 1 86.38 186 VAL B O 1
ATOM 3046 N N . GLU B 1 187 ? -18.953 -2.578 -15.344 1 84.06 187 GLU B N 1
ATOM 3047 C CA . GLU B 1 187 ? -19.266 -2.383 -16.75 1 84.06 187 GLU B CA 1
ATOM 3048 C C . GLU B 1 187 ? -20.734 -2.674 -17.047 1 84.06 187 GLU B C 1
ATOM 3050 O O . GLU B 1 187 ? -21.344 -3.516 -16.375 1 84.06 187 GLU B O 1
#

Organism: NCBI:txid290746

pLDDT: mean 86.7, std 16.41, range [32.97, 98.56]